Protein AF-A0A838QYB1-F1 (afdb_monomer)

Solvent-accessible surface area (backbone atoms only — not comparable to full-atom values): 11906 Å² total; per-residue (Å²): 105,77,49,76,55,98,92,43,75,49,66,41,74,17,57,79,76,50,53,71,70,37,54,49,19,50,53,47,44,70,37,84,88,50,57,72,70,59,26,53,52,21,48,49,56,43,66,70,49,67,37,56,78,76,34,62,72,73,78,76,79,67,76,69,70,73,79,53,84,86,41,55,66,58,49,48,53,51,51,53,48,50,53,51,49,27,45,75,68,51,74,52,69,67,80,93,60,55,71,43,71,31,86,80,51,81,90,50,57,56,47,65,43,54,40,89,88,78,46,41,75,58,31,41,37,34,15,45,67,43,71,75,72,50,60,67,70,62,50,50,45,43,51,53,45,35,47,54,46,45,52,26,30,76,71,70,41,81,80,57,75,48,72,68,40,43,49,53,25,55,76,65,72,32,72,69,56,100,69,77,79,84,74,76,78,78,73,84,83,76,87,76,85,84,79,135

Structure (mmCIF, N/CA/C/O backbone):
data_AF-A0A838QYB1-F1
#
_entry.id   AF-A0A838QYB1-F1
#
loop_
_atom_site.group_PDB
_atom_site.id
_atom_site.type_symbol
_atom_site.label_atom_id
_atom_site.label_alt_id
_atom_site.label_comp_id
_atom_site.label_asym_id
_atom_site.label_entity_id
_atom_site.label_seq_id
_atom_site.pdbx_PDB_ins_code
_atom_site.Cartn_x
_atom_site.Cartn_y
_atom_site.Cartn_z
_atom_site.occupancy
_atom_site.B_iso_or_equiv
_atom_site.auth_seq_id
_atom_site.auth_comp_id
_atom_site.auth_asym_id
_atom_site.auth_atom_id
_atom_site.pdbx_PDB_model_num
ATOM 1 N N . MET A 1 1 ? 9.791 -10.505 -14.194 1.00 69.44 1 MET A N 1
ATOM 2 C CA . MET A 1 1 ? 10.346 -11.251 -13.036 1.00 69.44 1 MET A CA 1
ATOM 3 C C . MET A 1 1 ? 11.610 -12.005 -13.441 1.00 69.44 1 MET A C 1
ATOM 5 O O . MET A 1 1 ? 11.579 -12.714 -14.439 1.00 69.44 1 MET A O 1
ATOM 9 N N . LEU A 1 2 ? 12.689 -11.860 -12.670 1.00 80.38 2 LEU A N 1
ATOM 10 C CA . LEU A 1 2 ? 13.941 -12.613 -12.794 1.00 80.38 2 LEU A CA 1
ATOM 11 C C . LEU A 1 2 ? 14.294 -13.164 -11.406 1.00 80.38 2 LEU A C 1
ATOM 13 O O . LEU A 1 2 ? 14.269 -12.419 -10.431 1.00 80.38 2 LEU A O 1
ATOM 17 N N . SER A 1 3 ? 14.578 -14.459 -11.287 1.00 82.50 3 SER A N 1
ATOM 18 C CA . SER A 1 3 ? 14.989 -15.078 -10.022 1.00 82.50 3 SER A CA 1
ATOM 19 C C . SER A 1 3 ? 16.054 -16.138 -10.261 1.00 82.50 3 SER A C 1
ATOM 21 O O . SER A 1 3 ? 15.883 -16.974 -11.148 1.00 82.50 3 SER A O 1
ATOM 23 N N . PHE A 1 4 ? 17.101 -16.149 -9.440 1.00 82.00 4 PHE A N 1
ATOM 24 C CA . PHE A 1 4 ? 18.188 -17.119 -9.520 1.00 82.00 4 PHE A CA 1
ATOM 25 C C . PHE A 1 4 ? 18.336 -17.847 -8.182 1.00 82.00 4 PHE A C 1
ATOM 27 O O . PHE A 1 4 ? 18.584 -17.215 -7.157 1.00 82.00 4 PHE A O 1
ATOM 34 N N . ASN A 1 5 ? 18.133 -19.165 -8.170 1.00 80.25 5 ASN A N 1
ATOM 35 C CA . ASN A 1 5 ? 18.261 -19.994 -6.969 1.00 80.25 5 ASN A CA 1
ATOM 36 C C . ASN A 1 5 ? 18.740 -21.402 -7.345 1.00 80.25 5 ASN A C 1
ATOM 38 O O . ASN A 1 5 ? 18.282 -21.942 -8.345 1.00 80.25 5 ASN A O 1
ATOM 42 N N . LYS A 1 6 ? 19.642 -22.004 -6.555 1.00 79.56 6 LYS A N 1
ATOM 43 C CA . LYS A 1 6 ? 20.206 -23.351 -6.787 1.00 79.56 6 LYS A CA 1
ATOM 44 C C . LYS A 1 6 ? 20.653 -23.578 -8.244 1.00 79.56 6 LYS A C 1
ATOM 46 O O . LYS A 1 6 ? 20.338 -24.600 -8.838 1.00 79.56 6 LYS A O 1
ATOM 51 N N . ARG A 1 7 ? 21.356 -22.597 -8.828 1.00 83.06 7 ARG A N 1
ATOM 52 C CA . ARG A 1 7 ? 21.797 -22.576 -10.243 1.00 83.06 7 ARG A CA 1
ATOM 53 C C . ARG A 1 7 ? 20.674 -22.576 -11.293 1.00 83.06 7 ARG A C 1
ATOM 55 O O . ARG A 1 7 ? 20.960 -22.657 -12.480 1.00 83.06 7 ARG A O 1
ATOM 62 N N . VAL A 1 8 ? 19.416 -22.418 -10.888 1.00 84.69 8 VAL A N 1
ATOM 63 C CA . VAL A 1 8 ? 18.272 -22.276 -11.793 1.00 84.69 8 VAL A CA 1
ATOM 64 C C . VAL A 1 8 ? 17.939 -20.800 -11.955 1.00 84.69 8 VAL A C 1
ATOM 66 O O . VAL A 1 8 ? 17.575 -20.124 -10.988 1.00 84.69 8 VAL A O 1
ATOM 69 N N . LEU A 1 9 ? 18.034 -20.310 -13.191 1.00 85.50 9 LEU A N 1
ATOM 70 C CA . LEU A 1 9 ? 17.561 -18.989 -13.585 1.00 85.50 9 LEU A CA 1
ATOM 71 C C . LEU A 1 9 ? 16.129 -19.102 -14.117 1.00 85.50 9 LEU A C 1
ATOM 73 O O . LEU A 1 9 ? 15.886 -19.721 -15.147 1.00 85.50 9 LEU A O 1
ATOM 77 N N . ARG A 1 10 ? 15.177 -18.480 -13.423 1.00 87.31 10 ARG A N 1
ATOM 78 C CA . ARG A 1 10 ? 13.817 -18.270 -13.929 1.00 87.31 10 ARG A CA 1
ATOM 79 C C . ARG A 1 10 ? 13.697 -16.834 -14.401 1.00 87.31 10 ARG A C 1
ATOM 81 O O . ARG A 1 10 ? 13.896 -15.911 -13.611 1.00 87.31 10 ARG A O 1
ATOM 88 N N . ILE A 1 11 ? 13.346 -16.656 -15.665 1.00 87.62 11 ILE A N 1
ATOM 89 C CA . ILE A 1 11 ? 13.124 -15.348 -16.282 1.00 87.62 11 ILE A CA 1
ATOM 90 C C . ILE A 1 11 ? 11.720 -15.275 -16.862 1.00 87.62 11 ILE A C 1
ATOM 92 O O . ILE A 1 11 ? 11.119 -16.283 -17.230 1.00 87.62 11 ILE A O 1
ATOM 96 N N . HIS A 1 12 ? 11.185 -14.061 -16.914 1.00 85.44 12 HIS A N 1
ATOM 97 C CA . HIS A 1 12 ? 9.914 -13.780 -17.559 1.00 85.44 12 HIS A CA 1
ATOM 98 C C . HIS A 1 12 ? 9.990 -14.129 -19.046 1.00 85.44 12 HIS A C 1
ATOM 100 O O . HIS A 1 12 ? 10.975 -13.791 -19.700 1.00 85.44 12 HIS A O 1
ATOM 106 N N . ARG A 1 13 ? 8.928 -14.742 -19.584 1.00 85.25 13 ARG A N 1
ATOM 107 C CA . ARG A 1 13 ? 8.867 -15.180 -20.988 1.00 85.25 13 ARG A CA 1
ATOM 108 C C . ARG A 1 13 ? 9.184 -14.055 -21.977 1.00 85.25 13 ARG A C 1
ATOM 110 O O . ARG A 1 13 ? 9.777 -14.323 -23.010 1.00 85.25 13 ARG A O 1
ATOM 117 N N . GLY A 1 14 ? 8.846 -12.810 -21.642 1.00 84.44 14 GLY A N 1
ATOM 118 C CA . GLY A 1 14 ? 9.146 -11.638 -22.472 1.00 84.44 14 GLY A CA 1
ATOM 119 C C . GLY A 1 14 ? 10.630 -11.468 -22.810 1.00 84.44 14 GLY A C 1
ATOM 120 O O . GLY A 1 14 ? 10.941 -10.997 -23.894 1.00 84.44 14 GLY A O 1
ATOM 121 N N . TYR A 1 15 ? 11.555 -11.928 -21.957 1.00 90.38 15 TYR A N 1
ATOM 122 C CA . TYR A 1 15 ? 12.989 -11.883 -22.269 1.00 90.38 15 TYR A CA 1
ATOM 123 C C . TYR A 1 15 ? 13.404 -12.807 -23.421 1.00 90.38 15 TYR A C 1
ATOM 125 O O . TYR A 1 15 ? 14.507 -12.655 -23.930 1.00 90.38 15 TYR A O 1
ATOM 133 N N . ALA A 1 16 ? 12.541 -13.723 -23.876 1.00 88.19 16 ALA A N 1
ATOM 134 C CA . ALA A 1 16 ? 12.786 -14.487 -25.100 1.00 88.19 16 ALA A CA 1
ATOM 135 C C . ALA A 1 16 ? 12.862 -13.594 -26.353 1.00 88.19 16 ALA A C 1
ATOM 137 O O . ALA A 1 16 ? 13.431 -14.007 -27.355 1.00 88.19 16 ALA A O 1
ATOM 138 N N . PHE A 1 17 ? 12.310 -12.380 -26.284 1.00 88.38 17 PHE A N 1
ATOM 139 C CA . PHE A 1 17 ? 12.332 -11.382 -27.358 1.00 88.38 17 PHE A CA 1
ATOM 140 C C . PHE A 1 17 ? 13.378 -10.286 -27.120 1.00 88.38 17 PHE A C 1
ATOM 142 O O . PHE A 1 17 ? 13.430 -9.299 -27.849 1.00 88.38 17 PHE A O 1
ATOM 149 N N . ALA A 1 18 ? 14.181 -10.416 -26.063 1.00 89.94 18 ALA A N 1
ATOM 150 C CA . ALA A 1 18 ? 15.191 -9.431 -25.730 1.00 89.94 18 ALA A CA 1
ATOM 151 C C . ALA A 1 18 ? 16.384 -9.528 -26.681 1.00 89.94 18 ALA A C 1
ATOM 153 O O . ALA A 1 18 ? 16.773 -10.613 -27.107 1.00 89.94 18 ALA A O 1
ATOM 154 N N . SER A 1 19 ? 17.006 -8.385 -26.967 1.00 91.19 19 SER A N 1
ATOM 155 C CA . SER A 1 19 ? 18.245 -8.365 -27.739 1.00 91.19 19 SER A CA 1
ATOM 156 C C . SER A 1 19 ? 19.395 -9.019 -26.969 1.00 91.19 19 SER A C 1
ATOM 158 O O . SER A 1 19 ? 19.427 -9.031 -25.733 1.00 91.19 19 SER A O 1
ATOM 160 N N . ASP A 1 20 ? 20.409 -9.475 -27.704 1.00 93.38 20 ASP A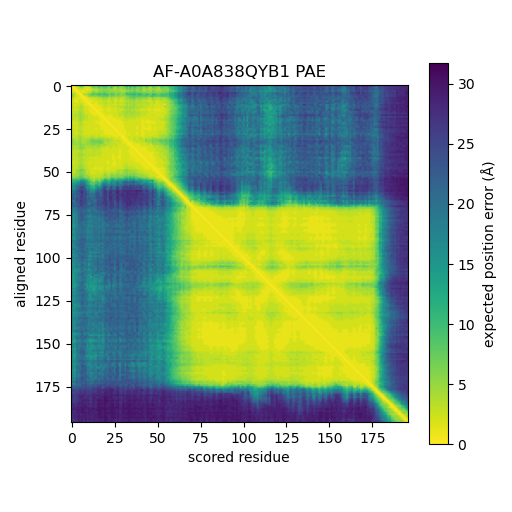 N 1
ATOM 161 C CA . ASP A 1 20 ? 21.669 -9.990 -27.156 1.00 93.38 20 ASP A CA 1
ATOM 162 C C . ASP A 1 20 ? 22.283 -9.067 -26.099 1.00 93.38 20 ASP A C 1
ATOM 164 O O . ASP A 1 20 ? 22.845 -9.518 -25.101 1.00 93.38 20 ASP A O 1
ATOM 168 N N . ARG A 1 21 ? 22.154 -7.754 -26.300 1.00 93.31 21 ARG A N 1
ATOM 169 C CA . ARG A 1 21 ? 22.615 -6.726 -25.367 1.00 93.31 21 ARG A CA 1
ATOM 170 C C . ARG A 1 21 ? 21.947 -6.870 -23.994 1.00 93.31 21 ARG A C 1
ATOM 172 O O . ARG A 1 21 ? 22.646 -6.906 -22.981 1.00 93.31 21 ARG A O 1
ATOM 179 N N . VAL A 1 22 ? 20.624 -7.027 -23.966 1.00 91.88 22 VAL A N 1
ATOM 180 C CA . VAL A 1 22 ? 19.830 -7.210 -22.740 1.00 91.88 22 VAL A CA 1
ATOM 181 C C . VAL A 1 22 ? 20.123 -8.565 -22.087 1.00 91.88 22 VAL A C 1
ATOM 183 O O . VAL A 1 22 ? 20.309 -8.643 -20.871 1.00 91.88 22 VAL A O 1
ATOM 186 N N . LEU A 1 23 ? 20.245 -9.638 -22.873 1.00 92.00 23 LEU A N 1
ATOM 187 C CA . LEU A 1 23 ? 20.594 -10.963 -22.345 1.00 92.00 23 LEU A CA 1
ATOM 188 C C . LEU A 1 23 ? 22.005 -10.981 -21.731 1.00 92.00 23 LEU A C 1
ATOM 190 O O . LEU A 1 23 ? 22.213 -11.527 -20.644 1.00 92.00 23 LEU A O 1
ATOM 194 N N . ARG A 1 24 ? 22.974 -10.306 -22.361 1.00 93.00 24 ARG A N 1
ATOM 195 C CA . ARG A 1 24 ? 24.322 -10.115 -21.800 1.00 93.00 24 ARG A CA 1
ATOM 196 C C . ARG A 1 24 ? 24.289 -9.299 -20.511 1.00 93.00 24 ARG A C 1
ATOM 198 O O . ARG A 1 24 ? 25.056 -9.606 -19.599 1.00 93.00 24 ARG A O 1
ATOM 205 N N . ALA A 1 25 ? 23.408 -8.305 -20.395 1.00 92.44 25 ALA A N 1
ATOM 206 C CA . ALA A 1 25 ? 23.219 -7.563 -19.150 1.00 92.44 25 ALA A CA 1
ATOM 207 C C . ALA A 1 25 ? 22.756 -8.487 -18.008 1.00 92.44 25 ALA A C 1
ATOM 209 O O . ALA A 1 25 ? 23.340 -8.465 -16.924 1.00 92.44 25 ALA A O 1
ATOM 210 N N . ILE A 1 26 ? 21.807 -9.394 -18.264 1.00 90.56 26 ILE A N 1
ATOM 211 C CA . ILE A 1 26 ? 21.385 -10.408 -17.283 1.00 90.56 26 ILE A CA 1
ATOM 212 C C . ILE A 1 26 ? 22.573 -11.272 -16.833 1.00 90.56 26 ILE A C 1
ATOM 214 O O . ILE A 1 26 ? 22.790 -11.456 -15.634 1.00 90.56 26 ILE A O 1
ATOM 218 N N . ILE A 1 27 ? 23.387 -11.760 -17.772 1.00 91.38 27 ILE A N 1
ATOM 219 C CA . ILE A 1 27 ? 24.566 -12.582 -17.455 1.00 91.38 27 ILE A CA 1
ATOM 220 C C . ILE A 1 27 ? 25.573 -11.795 -16.602 1.00 91.38 27 ILE A C 1
ATOM 222 O O . ILE A 1 27 ? 26.047 -12.299 -15.581 1.00 91.38 27 ILE A O 1
ATOM 226 N N . ARG A 1 28 ? 25.871 -10.540 -16.970 1.00 91.69 28 ARG A N 1
ATOM 227 C CA . ARG A 1 28 ? 26.762 -9.656 -16.195 1.00 91.69 28 ARG A CA 1
ATOM 228 C C . ARG A 1 28 ? 26.236 -9.421 -14.782 1.00 91.69 28 ARG A C 1
ATOM 230 O O . ARG A 1 28 ? 27.019 -9.418 -13.837 1.00 91.69 28 ARG A O 1
ATOM 237 N N . PHE A 1 29 ? 24.926 -9.246 -14.628 1.00 90.31 29 PHE A N 1
ATOM 238 C CA . PHE A 1 29 ? 24.294 -9.052 -13.328 1.00 90.31 29 PHE A CA 1
ATOM 239 C C . PHE A 1 29 ? 24.376 -10.296 -12.432 1.00 90.31 29 PHE A C 1
ATOM 241 O O . PHE A 1 29 ? 24.554 -10.155 -11.219 1.00 90.31 29 PHE A O 1
ATOM 248 N N . LEU A 1 30 ? 24.260 -11.496 -13.008 1.00 89.00 30 LEU A N 1
ATOM 249 C CA . LEU A 1 30 ? 24.344 -12.766 -12.279 1.00 89.00 30 LEU A CA 1
ATOM 250 C C . LEU A 1 30 ? 25.781 -13.159 -11.915 1.00 89.00 30 LEU A C 1
ATOM 252 O O . LEU A 1 30 ? 25.975 -13.945 -10.989 1.00 89.00 30 LEU A O 1
ATOM 256 N N . ASN A 1 31 ? 26.784 -12.620 -12.610 1.00 88.31 31 ASN A N 1
ATOM 257 C CA . ASN A 1 31 ? 28.183 -12.934 -12.353 1.00 88.31 31 ASN A CA 1
ATOM 258 C C . ASN A 1 31 ? 28.683 -12.241 -11.064 1.00 88.31 31 ASN A C 1
ATOM 260 O O . ASN A 1 31 ? 28.808 -11.013 -11.032 1.00 88.31 31 ASN A O 1
ATOM 264 N N . PRO A 1 32 ? 29.033 -12.998 -10.004 1.00 84.81 32 PRO A N 1
ATOM 265 C CA . PRO A 1 32 ? 29.479 -12.419 -8.739 1.00 84.81 32 PRO A CA 1
ATOM 266 C C . PRO A 1 32 ? 30.848 -11.734 -8.835 1.00 84.81 32 PRO A C 1
ATOM 268 O O . PRO A 1 32 ? 31.168 -10.921 -7.974 1.00 84.81 32 PR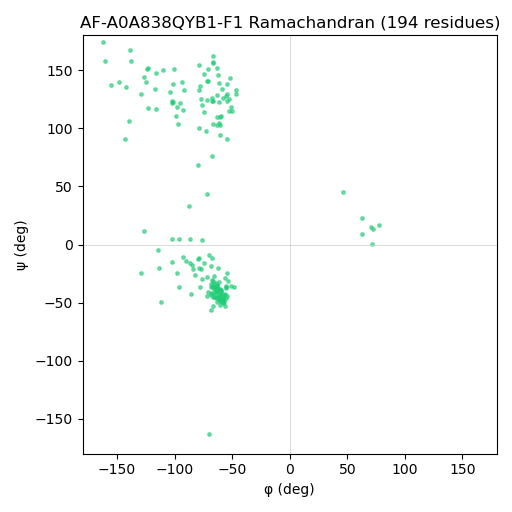O A O 1
ATOM 271 N N . ARG A 1 33 ? 31.643 -12.034 -9.873 1.00 90.69 33 ARG A N 1
ATOM 272 C CA . ARG A 1 33 ? 32.972 -11.443 -10.097 1.00 90.69 33 ARG A CA 1
ATOM 273 C C . ARG A 1 33 ? 32.911 -10.047 -10.723 1.00 90.69 33 ARG A C 1
ATOM 275 O O . ARG A 1 33 ? 33.923 -9.360 -10.773 1.00 90.69 33 ARG A O 1
ATOM 282 N N . VAL A 1 34 ? 31.746 -9.624 -11.218 1.00 90.25 34 VAL A N 1
ATOM 283 C CA . VAL A 1 34 ? 31.576 -8.300 -11.828 1.00 90.25 34 VAL A CA 1
ATOM 284 C C . VAL A 1 34 ? 31.435 -7.233 -10.732 1.00 90.25 34 VAL A C 1
ATOM 286 O O . VAL A 1 34 ? 30.624 -7.410 -9.816 1.00 90.25 34 VAL A O 1
ATOM 289 N N . PRO A 1 35 ? 32.157 -6.098 -10.829 1.00 93.75 35 PRO A N 1
ATOM 290 C CA . PRO A 1 35 ? 32.035 -4.986 -9.891 1.00 93.75 35 PRO A CA 1
ATOM 291 C C . PRO A 1 35 ? 30.591 -4.518 -9.683 1.00 93.75 35 PRO A C 1
ATOM 293 O O . PRO A 1 35 ? 29.796 -4.429 -10.622 1.00 93.75 35 PRO A O 1
ATOM 296 N N . ARG A 1 36 ? 30.255 -4.131 -8.446 1.00 88.06 36 ARG A N 1
ATOM 297 C CA . ARG A 1 36 ? 28.892 -3.720 -8.057 1.00 88.06 36 ARG A CA 1
ATOM 298 C C . ARG A 1 36 ? 28.327 -2.585 -8.921 1.00 88.06 36 ARG A C 1
ATOM 300 O O . ARG A 1 36 ? 27.135 -2.595 -9.221 1.00 88.06 36 ARG A O 1
ATOM 307 N N . ALA A 1 37 ? 29.160 -1.623 -9.324 1.00 90.50 37 ALA A N 1
ATOM 308 C CA . ALA A 1 37 ? 28.752 -0.516 -10.193 1.00 90.50 37 ALA A CA 1
ATOM 309 C C . ALA A 1 37 ? 28.294 -1.006 -11.579 1.00 90.50 37 ALA A C 1
ATOM 311 O O . ALA A 1 37 ? 27.225 -0.622 -12.051 1.00 90.50 37 ALA A O 1
ATOM 312 N N . LEU A 1 38 ? 29.048 -1.928 -12.183 1.00 88.31 38 LEU A N 1
ATOM 313 C CA . LEU A 1 38 ? 28.708 -2.541 -13.468 1.00 88.31 38 LEU A CA 1
ATOM 314 C C . LEU A 1 38 ? 27.484 -3.453 -13.358 1.00 88.31 38 LEU A C 1
ATOM 316 O O . LEU A 1 38 ? 26.636 -3.444 -14.245 1.00 88.31 38 LEU A O 1
ATOM 320 N N . ARG A 1 39 ? 27.326 -4.174 -12.241 1.00 89.94 39 ARG A N 1
ATOM 321 C CA . ARG A 1 39 ? 26.103 -4.946 -11.974 1.00 89.94 39 ARG A CA 1
ATOM 322 C C . ARG A 1 39 ? 24.866 -4.052 -11.884 1.00 89.94 39 ARG A C 1
ATOM 324 O O . ARG A 1 39 ? 23.836 -4.434 -12.41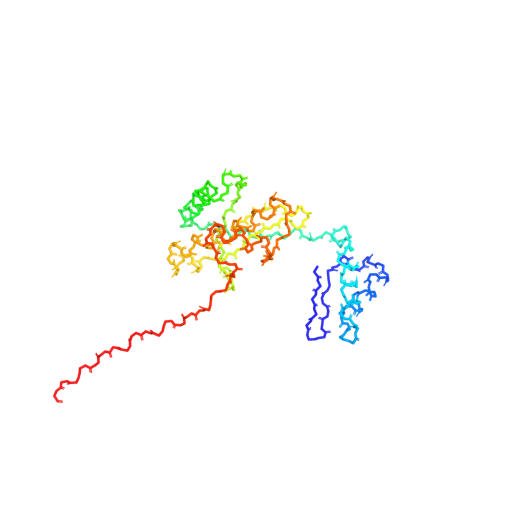3 1.00 89.94 39 ARG A O 1
ATOM 331 N N . ARG A 1 40 ? 24.964 -2.857 -11.288 1.00 87.44 40 ARG A N 1
ATOM 332 C CA . ARG A 1 40 ? 23.863 -1.872 -11.257 1.00 87.44 40 ARG A CA 1
ATOM 333 C C . ARG A 1 40 ? 23.530 -1.290 -12.630 1.00 87.44 40 ARG A C 1
ATOM 335 O O . ARG A 1 40 ? 22.373 -0.995 -12.902 1.00 87.44 40 ARG A O 1
ATOM 342 N N . LEU A 1 41 ? 24.530 -1.077 -13.486 1.00 90.31 41 LEU A N 1
ATOM 343 C CA . LEU A 1 41 ? 24.289 -0.665 -14.874 1.00 90.31 41 LEU A CA 1
ATOM 344 C C . LEU A 1 41 ? 23.575 -1.770 -15.654 1.00 90.31 41 LEU A C 1
ATOM 346 O O . LEU A 1 41 ? 22.568 -1.501 -16.295 1.00 90.31 41 LEU A O 1
ATOM 350 N N . ALA A 1 42 ? 24.040 -3.010 -15.510 1.00 88.62 42 ALA A N 1
ATOM 351 C CA . ALA A 1 42 ? 23.402 -4.170 -16.114 1.00 88.62 42 ALA A CA 1
ATOM 352 C C . ALA A 1 42 ? 21.974 -4.404 -15.582 1.00 88.62 42 ALA A C 1
ATOM 354 O O . ALA A 1 42 ? 21.083 -4.738 -16.354 1.00 88.62 42 ALA A O 1
ATOM 355 N N . GLU A 1 43 ? 21.750 -4.192 -14.280 1.00 89.38 43 GLU A N 1
ATOM 356 C CA . GLU A 1 43 ? 20.428 -4.240 -13.645 1.00 89.38 43 GLU A CA 1
ATOM 357 C C . GLU A 1 43 ? 19.452 -3.258 -14.287 1.00 89.38 43 GLU A C 1
ATOM 359 O O . GLU A 1 43 ? 18.364 -3.664 -14.677 1.00 89.38 43 GLU A O 1
ATOM 364 N N . ARG A 1 44 ? 19.856 -1.994 -14.458 1.00 88.50 44 ARG A N 1
ATOM 365 C CA . ARG A 1 44 ? 19.039 -0.994 -15.163 1.00 88.50 44 ARG A CA 1
ATOM 366 C C . ARG A 1 44 ? 18.708 -1.445 -16.582 1.00 88.50 44 ARG A C 1
ATOM 368 O O . ARG A 1 44 ? 17.545 -1.531 -16.943 1.00 88.50 44 ARG A O 1
ATOM 375 N N . GLU A 1 45 ? 19.726 -1.857 -17.329 1.00 89.44 45 GLU A N 1
ATOM 376 C CA . GLU A 1 45 ? 19.592 -2.233 -18.736 1.00 89.44 45 GLU A CA 1
ATOM 377 C C . GLU A 1 45 ? 18.568 -3.350 -18.989 1.00 89.44 45 GLU A C 1
ATOM 379 O O . GLU A 1 45 ? 17.775 -3.241 -19.922 1.00 89.44 45 GLU A O 1
ATOM 384 N N . PHE A 1 46 ? 18.537 -4.416 -18.177 1.00 88.44 46 PHE A N 1
ATOM 385 C CA . PHE A 1 46 ? 17.525 -5.463 -18.371 1.00 88.44 46 PHE A CA 1
ATOM 386 C C . PHE A 1 46 ? 16.177 -5.155 -17.713 1.00 88.44 46 PHE A C 1
ATOM 388 O O . PHE A 1 46 ? 15.179 -5.770 -18.096 1.00 88.44 46 PHE A O 1
ATOM 395 N N . LEU A 1 47 ? 16.123 -4.264 -16.719 1.00 87.62 47 LEU A N 1
ATOM 396 C CA . LEU A 1 47 ? 14.861 -3.831 -16.113 1.00 87.62 47 LEU A CA 1
ATOM 397 C C . LEU A 1 47 ? 14.102 -2.841 -17.003 1.00 87.62 47 LEU A C 1
ATOM 399 O O . LEU A 1 47 ? 12.875 -2.866 -16.982 1.00 87.62 47 LEU A O 1
ATOM 403 N N . ASP A 1 48 ? 14.811 -2.050 -17.809 1.00 89.00 48 ASP A N 1
ATOM 404 C CA . ASP A 1 48 ? 14.220 -1.100 -18.761 1.00 89.00 48 ASP A CA 1
ATOM 405 C C . ASP A 1 48 ? 13.630 -1.794 -20.005 1.00 89.00 48 ASP A C 1
ATOM 407 O O . ASP A 1 48 ? 12.838 -1.206 -20.739 1.00 89.00 48 ASP A O 1
ATOM 411 N N . PHE A 1 49 ? 13.985 -3.059 -20.262 1.00 87.44 49 PHE A N 1
ATOM 412 C CA . PHE A 1 49 ? 13.430 -3.823 -21.380 1.00 87.44 49 PHE A CA 1
ATOM 413 C C . PHE A 1 49 ? 11.928 -4.121 -21.159 1.00 87.44 49 PHE A C 1
ATOM 415 O O . PHE A 1 49 ? 11.580 -4.733 -20.140 1.00 87.44 49 PHE A O 1
ATOM 422 N N . PRO A 1 50 ? 11.025 -3.772 -22.105 1.00 85.25 50 PRO A N 1
ATOM 423 C CA . PRO A 1 50 ? 9.576 -3.811 -21.893 1.00 85.25 50 PRO A 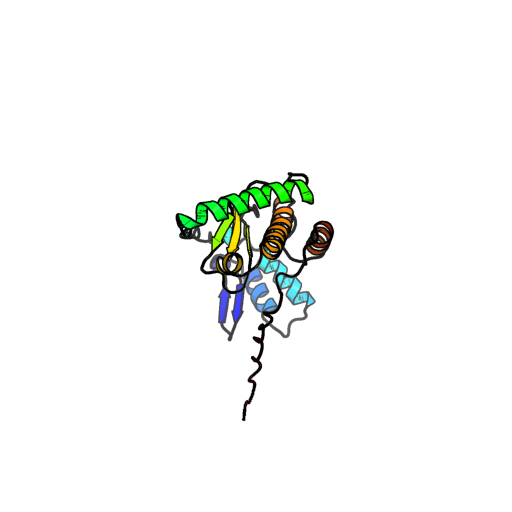CA 1
ATOM 424 C C . PRO A 1 50 ? 9.005 -5.232 -22.030 1.00 85.25 50 PRO A C 1
ATOM 426 O O . PRO A 1 50 ? 8.244 -5.572 -22.934 1.00 85.25 50 PRO A O 1
ATOM 429 N N . VAL A 1 51 ? 9.344 -6.104 -21.079 1.00 84.12 51 VAL A N 1
ATOM 430 C CA . VAL A 1 51 ? 8.986 -7.534 -21.084 1.00 84.12 51 VAL A CA 1
ATOM 431 C C . VAL A 1 51 ? 7.489 -7.829 -21.222 1.00 84.12 51 VAL A C 1
ATOM 433 O O . VAL A 1 51 ? 7.131 -8.939 -21.621 1.00 84.12 51 VAL A O 1
ATOM 436 N N . TYR A 1 52 ? 6.620 -6.891 -20.843 1.00 77.50 52 TYR A N 1
ATOM 437 C CA . TYR A 1 52 ? 5.167 -7.063 -20.868 1.00 77.50 52 TYR A CA 1
ATOM 438 C C . TYR A 1 52 ? 4.529 -6.725 -22.219 1.00 77.50 52 TYR A C 1
ATOM 440 O O . TYR A 1 52 ? 3.401 -7.155 -22.448 1.00 77.50 52 TYR A O 1
ATOM 448 N N . GLU A 1 53 ? 5.235 -6.020 -23.107 1.00 82.69 53 GLU A N 1
ATOM 449 C CA . GLU A 1 53 ? 4.794 -5.804 -24.493 1.00 82.69 53 GLU A CA 1
ATOM 450 C C . GLU A 1 53 ? 4.917 -7.101 -25.299 1.00 82.69 53 GLU A C 1
ATOM 452 O O . GLU A 1 53 ? 3.985 -7.514 -25.982 1.00 82.69 53 GLU A O 1
ATOM 457 N N . PHE A 1 54 ? 6.040 -7.804 -25.140 1.00 79.38 54 PHE A N 1
ATOM 458 C CA . PHE A 1 54 ? 6.345 -9.015 -25.909 1.00 79.38 54 PHE A CA 1
ATOM 459 C C . PHE A 1 54 ? 5.692 -10.291 -25.372 1.00 79.38 54 PHE A C 1
ATOM 461 O O . PHE A 1 54 ? 5.476 -11.261 -26.095 1.00 79.38 54 PHE A O 1
ATOM 468 N N . ALA A 1 55 ? 5.401 -10.327 -24.077 1.00 78.06 55 ALA A N 1
ATOM 469 C CA . ALA A 1 55 ? 4.669 -11.420 -23.466 1.00 78.06 55 ALA A CA 1
ATOM 470 C C . ALA A 1 55 ? 3.757 -10.827 -22.396 1.00 78.06 55 ALA A C 1
ATOM 472 O O . ALA A 1 55 ? 4.190 -10.704 -21.243 1.00 78.06 55 ALA A O 1
ATOM 473 N N . PRO A 1 56 ? 2.507 -10.454 -22.734 1.00 64.38 56 PRO A N 1
ATOM 474 C CA . PRO A 1 56 ? 1.577 -10.009 -21.716 1.00 64.38 56 PRO A CA 1
ATOM 475 C C . PRO A 1 56 ? 1.487 -11.110 -20.663 1.00 64.38 56 PRO A C 1
ATOM 477 O O . PRO A 1 56 ? 1.293 -12.290 -20.976 1.00 64.38 56 PRO A O 1
ATOM 480 N N . SER A 1 57 ? 1.682 -10.737 -19.397 1.00 58.50 57 SER A N 1
ATOM 481 C CA . SER A 1 57 ? 1.373 -11.652 -18.305 1.00 58.50 57 SER A CA 1
ATOM 482 C C . SER A 1 57 ? -0.071 -12.086 -18.503 1.00 58.50 57 SER A C 1
ATOM 484 O O . SER A 1 57 ? -0.946 -11.225 -18.620 1.00 58.50 57 SER A O 1
ATOM 486 N N . ARG A 1 58 ? -0.321 -13.404 -18.603 1.00 53.81 58 ARG A N 1
ATOM 487 C CA . ARG A 1 58 ? -1.698 -13.916 -18.611 1.00 53.81 58 ARG A CA 1
ATOM 488 C C . ARG A 1 58 ? -2.422 -13.211 -17.467 1.00 53.81 58 ARG A C 1
ATOM 490 O O . ARG A 1 58 ? -1.845 -13.205 -16.372 1.00 53.81 58 ARG A O 1
ATOM 497 N N . PRO A 1 59 ? -3.608 -12.611 -17.694 1.00 48.34 59 PRO A N 1
ATOM 498 C CA . PRO A 1 59 ? -4.363 -12.028 -16.603 1.00 48.34 59 PRO A CA 1
ATOM 499 C C . PRO A 1 59 ? -4.451 -13.116 -15.553 1.00 48.34 59 PRO A C 1
ATOM 501 O O . PRO A 1 59 ? -4.892 -14.238 -15.833 1.00 48.34 59 PRO A O 1
ATOM 504 N N . ARG A 1 60 ? -3.885 -12.840 -14.378 1.00 47.12 60 ARG A N 1
ATOM 505 C CA . ARG A 1 60 ? -4.010 -13.759 -13.268 1.00 47.12 60 ARG A CA 1
ATOM 506 C C . ARG A 1 60 ? -5.504 -13.760 -13.015 1.00 47.12 60 ARG A C 1
ATOM 508 O O . ARG A 1 60 ? -6.039 -12.785 -12.501 1.00 47.12 60 ARG A O 1
ATOM 515 N N . VAL A 1 61 ? -6.187 -14.816 -13.453 1.00 42.38 61 VAL A N 1
ATOM 516 C CA . VAL A 1 61 ? -7.535 -15.113 -12.988 1.00 42.38 61 VAL A CA 1
ATOM 517 C C . VAL A 1 61 ? -7.324 -15.485 -11.531 1.00 42.38 61 VAL A C 1
ATOM 519 O O . VAL A 1 61 ? -7.211 -16.654 -11.162 1.00 42.38 61 VAL A O 1
ATOM 522 N N . GLU A 1 62 ? -7.098 -14.470 -10.700 1.00 49.00 62 GLU A N 1
ATOM 523 C CA . GLU A 1 62 ? -7.173 -14.610 -9.271 1.00 49.00 62 GLU A CA 1
ATOM 524 C C . GLU A 1 62 ? -8.606 -15.042 -9.054 1.00 49.00 62 GLU A C 1
ATOM 526 O O . GLU A 1 62 ? -9.546 -14.265 -9.211 1.00 49.00 62 GLU A O 1
ATOM 531 N N . ARG A 1 63 ? -8.782 -16.341 -8.800 1.00 47.50 63 ARG A N 1
ATOM 532 C CA . ARG A 1 63 ? -9.988 -16.862 -8.179 1.00 47.50 63 ARG A CA 1
ATOM 533 C C . ARG A 1 63 ? -10.124 -16.046 -6.899 1.00 47.50 63 ARG A C 1
ATOM 535 O O . ARG A 1 63 ? -9.496 -16.392 -5.898 1.00 47.50 63 ARG A O 1
ATOM 542 N N . ARG A 1 64 ? -10.846 -14.921 -6.982 1.00 55.47 64 ARG A N 1
ATOM 543 C CA . ARG A 1 64 ? -11.193 -14.077 -5.847 1.00 55.47 64 ARG A CA 1
ATOM 544 C C . ARG A 1 64 ? -11.757 -15.046 -4.830 1.00 55.47 64 ARG A C 1
ATOM 546 O O . ARG A 1 64 ? -12.718 -15.761 -5.124 1.00 55.47 64 ARG A O 1
ATOM 553 N N . GLU A 1 65 ? -11.066 -15.184 -3.707 1.00 58.69 65 GLU A N 1
ATOM 554 C CA . GLU A 1 65 ? -11.558 -16.010 -2.619 1.00 58.69 65 GLU A CA 1
ATOM 555 C C . GLU A 1 65 ? -12.878 -15.357 -2.212 1.00 58.69 65 GLU A C 1
ATOM 557 O O . GLU A 1 65 ? -12.868 -14.238 -1.702 1.00 58.69 65 GLU A O 1
ATOM 562 N N . ARG A 1 66 ? -14.009 -15.972 -2.596 1.00 58.59 66 ARG A N 1
ATOM 563 C CA . ARG A 1 66 ? -15.328 -15.381 -2.357 1.00 58.59 66 ARG A CA 1
ATOM 564 C C . ARG A 1 66 ? -15.425 -15.094 -0.868 1.00 58.59 66 ARG A C 1
ATOM 566 O O . ARG A 1 66 ? -15.123 -15.976 -0.058 1.00 58.59 66 ARG A O 1
ATOM 573 N N . ALA A 1 67 ? -15.817 -13.867 -0.535 1.00 60.31 67 ALA A N 1
ATOM 574 C CA . ALA A 1 67 ? -16.154 -13.521 0.831 1.00 60.31 67 ALA A CA 1
ATOM 575 C C . ALA A 1 67 ? -17.187 -14.544 1.315 1.00 60.31 67 ALA A C 1
ATOM 577 O O . ALA A 1 67 ? -18.183 -14.810 0.637 1.00 60.31 67 ALA A O 1
ATOM 578 N N . ARG A 1 68 ? -16.896 -15.196 2.437 1.00 69.50 68 ARG A N 1
ATOM 579 C CA . ARG A 1 68 ? -17.870 -16.055 3.100 1.00 69.50 68 ARG A CA 1
ATOM 580 C C . ARG A 1 68 ? -18.930 -15.122 3.694 1.00 69.50 68 ARG A C 1
ATOM 582 O O . ARG A 1 68 ? -18.583 -14.000 4.054 1.00 69.50 68 ARG A O 1
ATOM 589 N N . PRO A 1 69 ? -20.190 -15.554 3.847 1.00 61.62 69 PRO A N 1
ATOM 590 C CA . PRO A 1 69 ? -21.237 -14.702 4.415 1.00 61.62 69 PRO A CA 1
ATOM 591 C C . PRO A 1 69 ? -20.842 -14.050 5.755 1.00 61.62 69 PRO A C 1
ATOM 593 O O . PRO A 1 69 ? -21.132 -12.880 5.975 1.00 61.62 69 PRO A O 1
ATOM 596 N N . GLY A 1 70 ? -20.081 -14.760 6.600 1.00 68.25 70 GLY A N 1
ATOM 597 C CA . GLY A 1 70 ? -19.568 -14.234 7.874 1.00 68.25 70 GLY A CA 1
ATOM 598 C C . GLY A 1 70 ? -18.474 -13.159 7.770 1.00 68.25 70 GLY A C 1
ATOM 599 O O . GLY A 1 70 ? -18.132 -12.553 8.777 1.00 68.25 70 GLY A O 1
ATOM 600 N N . ASP A 1 71 ? -17.930 -12.892 6.580 1.00 83.56 71 ASP A N 1
ATOM 601 C CA . ASP A 1 71 ? -16.891 -11.873 6.384 1.00 83.56 71 ASP A CA 1
ATOM 602 C C . ASP A 1 71 ? -17.457 -10.490 6.073 1.00 83.56 71 ASP A C 1
ATOM 604 O O . ASP A 1 71 ? -16.714 -9.515 6.118 1.00 83.56 71 ASP A O 1
ATOM 608 N N . LEU A 1 72 ? -18.743 -10.390 5.725 1.00 84.69 72 LEU A N 1
ATOM 609 C CA . LEU A 1 72 ? -19.337 -9.136 5.260 1.00 84.69 72 LEU A CA 1
ATOM 610 C C . LEU A 1 72 ? -19.238 -8.032 6.317 1.00 84.69 72 LEU A C 1
ATOM 612 O O . LEU A 1 72 ? -18.883 -6.905 5.987 1.00 84.69 72 LEU A O 1
ATOM 616 N N . VAL A 1 73 ? -19.468 -8.377 7.586 1.00 86.88 73 VAL A N 1
ATOM 617 C CA . VAL A 1 73 ? -19.348 -7.437 8.710 1.00 86.88 73 VAL A CA 1
ATOM 618 C C . VAL A 1 73 ? -17.906 -6.953 8.867 1.00 86.88 73 VAL A C 1
ATOM 620 O O . VAL A 1 73 ? -17.674 -5.754 8.966 1.00 86.88 73 VAL A O 1
ATOM 623 N N . LEU A 1 74 ? -16.931 -7.865 8.819 1.00 90.75 74 LEU A N 1
ATOM 624 C CA . LEU A 1 74 ? -15.509 -7.518 8.926 1.00 90.75 74 LEU A CA 1
ATOM 625 C C . LEU A 1 74 ? -15.046 -6.652 7.753 1.00 90.75 74 LEU A C 1
ATOM 627 O O . LEU A 1 74 ? -14.311 -5.690 7.943 1.00 90.75 74 LEU A O 1
ATOM 631 N N . LEU A 1 75 ? -15.474 -6.983 6.535 1.00 92.19 75 LEU A N 1
ATOM 632 C CA . LEU A 1 75 ? -15.157 -6.208 5.339 1.00 92.19 75 LEU A CA 1
ATOM 633 C C . LEU A 1 75 ? -15.760 -4.805 5.403 1.00 92.19 75 LEU A C 1
ATOM 635 O O . LEU A 1 75 ? -15.086 -3.843 5.041 1.00 92.19 75 LEU A O 1
ATOM 639 N N . HIS A 1 76 ? -16.995 -4.680 5.893 1.00 92.00 76 HIS A N 1
ATOM 640 C CA . HIS A 1 76 ? -17.624 -3.384 6.110 1.00 92.00 76 HIS A CA 1
ATOM 641 C C . HIS A 1 76 ? -16.859 -2.566 7.157 1.00 92.00 76 HIS A C 1
ATOM 643 O O . HIS A 1 76 ? -16.454 -1.448 6.859 1.00 92.00 76 HIS A O 1
ATOM 649 N N . GLN A 1 77 ? -16.552 -3.155 8.320 1.00 95.00 77 GLN A N 1
ATOM 650 C CA . GLN A 1 77 ? -15.753 -2.511 9.370 1.00 95.00 77 GLN A CA 1
ATOM 651 C C . GLN A 1 77 ? -14.396 -2.028 8.854 1.00 95.00 77 GLN A C 1
ATOM 653 O O . GLN A 1 77 ? -14.014 -0.890 9.100 1.00 95.00 77 GLN A O 1
ATOM 658 N N . LEU A 1 78 ? -13.683 -2.864 8.098 1.00 97.00 78 LEU A N 1
ATOM 659 C CA . LEU A 1 78 ? -12.398 -2.498 7.508 1.00 97.00 78 LEU A CA 1
ATOM 660 C C . LEU A 1 78 ? -12.525 -1.382 6.467 1.00 97.00 78 LEU A C 1
ATOM 662 O O . LEU A 1 78 ? -11.642 -0.534 6.379 1.00 97.00 78 LEU A O 1
ATOM 666 N N . SER A 1 79 ? -13.602 -1.377 5.679 1.00 96.44 79 SER A N 1
ATOM 667 C CA . SER A 1 79 ? -13.835 -0.332 4.673 1.00 96.44 79 SER A CA 1
ATOM 668 C C . SER A 1 79 ? -14.125 1.010 5.347 1.00 96.44 79 SER A C 1
ATOM 670 O O . SER A 1 79 ? -13.543 2.023 4.973 1.00 96.44 79 SER A O 1
ATOM 672 N N . SER A 1 80 ? -14.948 1.010 6.400 1.00 97.12 80 SER A N 1
ATOM 673 C CA . SER A 1 80 ? -15.187 2.196 7.229 1.00 97.12 80 SER A CA 1
ATOM 674 C C . SER A 1 80 ? -13.916 2.665 7.937 1.00 97.12 80 SER A C 1
ATOM 676 O O . SER A 1 80 ? -13.653 3.864 7.985 1.00 97.12 80 SER A O 1
ATOM 678 N N . LEU A 1 81 ? -13.095 1.735 8.436 1.00 97.81 81 LEU A N 1
ATOM 679 C CA . LEU A 1 81 ? -11.807 2.052 9.048 1.00 97.81 81 LEU A CA 1
ATOM 680 C C . LEU A 1 81 ? -10.862 2.724 8.045 1.00 97.81 81 LEU A C 1
ATOM 682 O O . LEU A 1 81 ? -10.250 3.734 8.373 1.00 97.81 81 LEU A O 1
ATOM 686 N N . HIS A 1 82 ? -10.773 2.212 6.814 1.00 98.38 82 HIS A N 1
ATOM 687 C CA . HIS A 1 82 ? -9.993 2.850 5.749 1.00 98.38 82 HIS A CA 1
ATOM 688 C C . HIS A 1 82 ? -10.474 4.276 5.476 1.00 98.38 82 HIS A C 1
ATOM 690 O O . HIS A 1 82 ? -9.660 5.195 5.498 1.00 98.38 82 HIS A O 1
ATOM 696 N N . GLN A 1 83 ? -11.782 4.489 5.303 1.00 98.19 83 GLN A N 1
ATOM 697 C CA . GLN A 1 83 ? -12.342 5.829 5.090 1.00 98.19 83 GLN A CA 1
ATOM 698 C C . GLN A 1 83 ? -12.028 6.778 6.258 1.00 98.19 83 GLN A C 1
ATOM 700 O O . GLN A 1 83 ? -11.603 7.915 6.037 1.00 98.19 83 GLN A O 1
ATOM 705 N N . GLN A 1 84 ? -12.176 6.306 7.499 1.00 98.25 84 GLN A N 1
ATOM 706 C CA . GLN A 1 84 ? -11.855 7.078 8.699 1.00 98.25 84 GLN A CA 1
ATOM 707 C C . GLN A 1 84 ? -10.370 7.472 8.731 1.00 98.25 84 GLN A C 1
ATOM 709 O O . GLN A 1 84 ? -10.045 8.652 8.876 1.00 98.25 84 GLN A O 1
ATOM 714 N N . LEU A 1 85 ? -9.469 6.503 8.557 1.00 98.06 85 LEU A N 1
ATOM 715 C CA . LEU A 1 85 ? -8.023 6.731 8.547 1.00 98.06 85 LEU A CA 1
ATOM 716 C C . LEU A 1 85 ? -7.596 7.631 7.383 1.00 98.06 85 LEU A C 1
ATOM 718 O O . LEU A 1 85 ? -6.684 8.444 7.532 1.00 98.06 85 LEU A O 1
ATOM 722 N N . ASN A 1 86 ? -8.261 7.522 6.231 1.00 98.50 86 ASN A N 1
ATOM 723 C CA . ASN A 1 86 ? -8.025 8.381 5.076 1.00 98.50 86 ASN A CA 1
ATOM 724 C C . ASN A 1 86 ? -8.307 9.841 5.441 1.00 98.50 86 ASN A C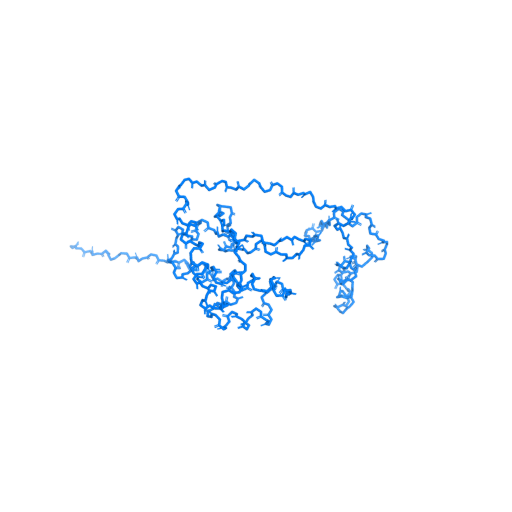 1
ATOM 726 O O . ASN A 1 86 ? -7.459 10.708 5.226 1.00 98.50 86 ASN A O 1
ATOM 730 N N . GLY A 1 87 ? -9.454 10.105 6.071 1.00 98.25 87 GLY A N 1
ATOM 731 C CA . GLY A 1 87 ? -9.796 11.429 6.591 1.00 98.25 87 GLY A CA 1
ATOM 732 C C . GLY A 1 87 ? -8.779 11.945 7.613 1.00 98.25 87 GLY A C 1
ATOM 733 O O . GLY A 1 87 ? -8.299 13.069 7.490 1.00 98.25 87 GLY A O 1
ATOM 734 N N . GLN A 1 88 ? -8.403 11.109 8.582 1.00 97.94 88 GLN A N 1
ATOM 735 C CA . GLN A 1 88 ? -7.530 11.492 9.698 1.00 97.94 88 GLN A CA 1
ATOM 736 C C . GLN A 1 88 ? -6.072 11.740 9.287 1.00 97.94 88 GLN A C 1
ATOM 738 O O . GLN A 1 88 ? -5.448 12.681 9.774 1.00 97.94 88 GLN A O 1
ATOM 743 N N . HIS A 1 89 ? -5.517 10.912 8.400 1.00 97.94 89 HIS A N 1
ATOM 744 C CA . HIS A 1 89 ? -4.075 10.887 8.125 1.00 97.94 89 HIS A CA 1
ATOM 745 C C . HIS A 1 89 ? -3.688 11.342 6.715 1.00 97.94 89 HIS A C 1
ATOM 747 O O . HIS A 1 89 ? -2.534 11.714 6.483 1.00 97.94 89 HIS A O 1
ATOM 753 N N . PHE A 1 90 ? -4.628 11.319 5.770 1.00 97.62 90 PHE A N 1
ATOM 754 C CA . PHE A 1 90 ? -4.381 11.629 4.359 1.00 97.62 90 PHE A CA 1
ATOM 755 C C . PHE A 1 90 ? -5.327 12.711 3.813 1.00 97.62 90 PHE A C 1
ATOM 757 O O . PHE A 1 90 ? -5.382 12.931 2.601 1.00 97.62 90 PHE A O 1
ATOM 764 N N . GLY A 1 91 ? -6.074 13.395 4.687 1.00 96.88 91 GLY A N 1
ATOM 765 C CA . GLY A 1 91 ? -6.999 14.468 4.313 1.00 96.88 91 GLY A CA 1
ATOM 766 C C . GLY A 1 91 ? -8.144 14.018 3.402 1.00 96.88 91 GLY A C 1
ATOM 767 O O . GLY A 1 91 ? -8.674 14.832 2.654 1.00 96.88 91 GLY A O 1
ATOM 768 N N . GLY A 1 92 ? -8.485 12.725 3.405 1.00 97.25 92 GLY A N 1
ATOM 769 C CA . GLY A 1 92 ? -9.529 12.153 2.550 1.00 97.25 92 GLY A CA 1
ATOM 770 C C . GLY A 1 92 ? -9.149 12.046 1.070 1.00 97.25 92 GLY A C 1
ATOM 771 O O . GLY A 1 92 ? -10.024 11.845 0.235 1.00 97.25 92 GLY A O 1
ATOM 772 N N . THR A 1 93 ? -7.868 12.206 0.724 1.00 97.12 93 THR A N 1
ATOM 773 C CA . THR A 1 93 ? -7.426 12.270 -0.680 1.00 97.12 93 THR A CA 1
ATOM 774 C C . THR A 1 93 ? -7.180 10.909 -1.321 1.00 97.12 93 THR A C 1
ATOM 776 O O . THR A 1 93 ? -7.133 10.838 -2.548 1.00 97.12 93 THR A O 1
ATOM 779 N N . LEU A 1 94 ? -7.028 9.841 -0.528 1.00 97.88 94 LEU A N 1
ATOM 780 C CA . LEU A 1 94 ? -6.810 8.506 -1.081 1.00 97.88 94 LEU A CA 1
ATOM 781 C C . LEU A 1 94 ? -8.085 7.957 -1.718 1.00 97.88 94 LEU A C 1
ATOM 783 O O . LEU A 1 94 ? -9.176 8.117 -1.169 1.00 97.88 94 LEU A O 1
ATOM 787 N N . GLY A 1 95 ? -7.931 7.268 -2.846 1.00 95.25 95 GLY A N 1
ATOM 788 C CA . GLY A 1 95 ? -9.030 6.609 -3.539 1.00 95.25 95 GLY A CA 1
ATOM 789 C C . GLY A 1 95 ? -9.680 5.496 -2.713 1.00 95.25 95 GLY A C 1
ATOM 790 O O . GLY A 1 95 ? -9.046 4.827 -1.892 1.00 95.25 95 GLY A O 1
ATOM 791 N N . GLU A 1 96 ? -10.962 5.250 -2.962 1.00 94.25 96 GLU A N 1
ATOM 792 C CA . GLU A 1 96 ? -11.636 4.080 -2.406 1.00 94.25 96 GLU A CA 1
ATOM 793 C C . GLU A 1 96 ? -11.227 2.828 -3.184 1.00 94.25 96 GLU A C 1
ATOM 795 O O . GLU A 1 96 ? -11.447 2.723 -4.394 1.00 94.25 96 GLU A O 1
ATOM 800 N N . ILE A 1 97 ? -10.637 1.863 -2.479 1.00 93.56 97 ILE A N 1
ATOM 801 C 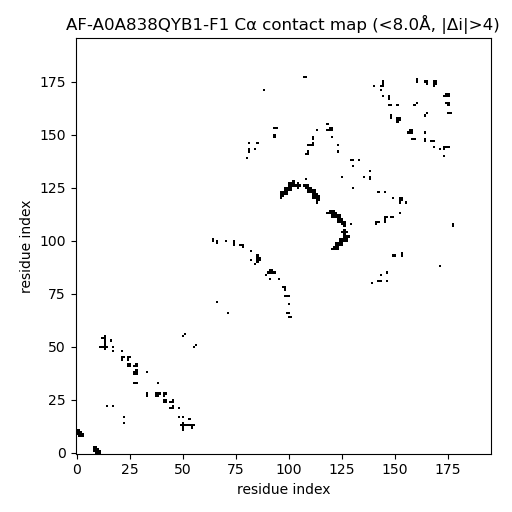CA . ILE A 1 97 ? -10.272 0.563 -3.040 1.00 93.56 97 ILE A CA 1
ATOM 802 C C . ILE A 1 97 ? -10.851 -0.568 -2.192 1.00 93.56 97 ILE A C 1
ATOM 804 O O . ILE A 1 97 ? -10.924 -0.454 -0.967 1.00 93.56 97 ILE A O 1
ATOM 808 N N . PRO A 1 98 ? -11.271 -1.681 -2.815 1.00 94.19 98 PRO A N 1
ATOM 809 C CA . PRO A 1 98 ? -11.826 -2.807 -2.085 1.00 94.19 98 PRO A CA 1
ATOM 810 C C . PRO A 1 98 ? -10.806 -3.416 -1.121 1.00 94.19 98 PRO A C 1
ATOM 812 O O . PRO A 1 98 ? -9.612 -3.521 -1.416 1.00 94.19 98 PRO A O 1
ATOM 815 N N . ILE A 1 99 ? -11.314 -3.898 0.012 1.00 94.50 99 ILE A N 1
ATOM 816 C CA . ILE A 1 99 ? -10.545 -4.690 0.969 1.00 94.50 99 ILE A CA 1
ATOM 817 C C . ILE A 1 99 ? -10.894 -6.166 0.800 1.00 94.50 99 ILE A C 1
ATOM 819 O O . ILE A 1 99 ? -12.058 -6.538 0.638 1.00 94.50 99 ILE A O 1
ATOM 823 N N . ARG A 1 100 ? -9.882 -7.035 0.845 1.00 92.56 100 ARG A N 1
ATOM 824 C CA . ARG A 1 100 ? -10.045 -8.487 0.718 1.00 92.56 100 ARG A CA 1
ATOM 825 C C . ARG A 1 100 ? -9.430 -9.230 1.894 1.00 92.56 100 ARG A C 1
ATOM 827 O O . ARG A 1 100 ? -8.309 -8.961 2.307 1.00 92.56 100 ARG A O 1
ATOM 834 N N . LEU A 1 101 ? -10.113 -10.275 2.362 1.00 92.25 101 LEU A N 1
ATOM 835 C CA . LEU A 1 101 ? -9.571 -11.193 3.364 1.00 92.25 101 LEU A CA 1
ATOM 836 C C . LEU A 1 101 ? -8.936 -12.430 2.717 1.00 92.25 101 LEU A C 1
ATOM 838 O O . LEU A 1 101 ? -9.601 -13.202 2.028 1.00 92.25 101 LEU A O 1
ATOM 842 N N . SER A 1 102 ? -7.653 -12.659 2.984 1.00 88.88 102 SER A N 1
ATOM 843 C CA . SER A 1 102 ? -6.865 -13.771 2.446 1.00 88.88 102 SER A CA 1
ATOM 844 C C . SER A 1 102 ? -6.680 -14.888 3.473 1.00 88.88 102 SER A C 1
ATOM 846 O O . SER A 1 102 ? -6.078 -14.675 4.528 1.00 88.88 102 SER A O 1
ATOM 848 N N . ALA A 1 103 ? -7.119 -16.113 3.158 1.00 86.69 103 ALA A N 1
ATOM 849 C CA . ALA A 1 103 ? -6.812 -17.292 3.982 1.00 86.69 103 ALA A CA 1
ATOM 850 C C . ALA A 1 103 ? -5.390 -17.835 3.740 1.00 86.69 103 ALA A C 1
ATOM 852 O O . ALA A 1 103 ? -4.833 -18.573 4.554 1.00 86.69 103 ALA A O 1
ATOM 853 N N . ARG A 1 104 ? -4.790 -17.492 2.593 1.00 85.00 104 ARG A N 1
ATOM 854 C CA . ARG A 1 104 ? -3.504 -18.045 2.132 1.00 85.00 104 ARG A CA 1
ATOM 855 C C . ARG A 1 104 ? -2.297 -17.213 2.555 1.00 85.00 104 ARG A C 1
ATOM 857 O O . ARG A 1 104 ? -1.160 -17.663 2.399 1.00 85.00 104 ARG A O 1
ATOM 864 N N . MET A 1 105 ? -2.521 -16.008 3.072 1.00 85.69 105 MET A N 1
ATOM 865 C CA . MET A 1 105 ? -1.460 -15.104 3.500 1.00 85.69 105 MET A CA 1
ATOM 866 C C . MET A 1 105 ? -0.823 -15.605 4.807 1.00 85.69 105 MET A C 1
ATOM 868 O O . MET A 1 105 ? -1.350 -15.405 5.898 1.00 85.69 105 MET A O 1
ATOM 872 N N . LYS A 1 106 ? 0.315 -16.304 4.679 1.00 80.94 106 LYS A N 1
ATOM 873 C CA . LYS A 1 106 ? 1.026 -16.946 5.806 1.00 80.94 106 LYS A CA 1
ATOM 874 C C . LYS A 1 106 ? 2.197 -16.141 6.375 1.00 80.94 106 LYS A C 1
ATOM 876 O O . LYS A 1 106 ? 2.600 -16.395 7.501 1.00 80.94 106 LYS A O 1
ATOM 881 N N . ARG A 1 107 ? 2.801 -15.253 5.576 1.00 84.19 107 ARG A N 1
ATOM 882 C CA . ARG A 1 107 ? 4.078 -14.572 5.894 1.00 84.19 107 ARG A CA 1
ATOM 883 C C . ARG A 1 107 ? 3.949 -13.058 6.084 1.00 84.19 107 ARG A C 1
ATOM 885 O O . ARG A 1 107 ? 4.953 -12.410 6.349 1.00 84.19 107 ARG A O 1
ATOM 892 N N . ARG A 1 108 ? 2.758 -12.509 5.856 1.00 87.06 108 ARG A N 1
ATOM 893 C CA . ARG A 1 108 ? 2.438 -11.078 5.909 1.00 87.06 108 ARG A CA 1
ATOM 894 C C . ARG A 1 108 ? 1.093 -10.907 6.609 1.00 87.06 108 ARG A C 1
ATOM 896 O O . ARG A 1 108 ? 0.326 -11.871 6.666 1.00 87.06 108 ARG A O 1
ATOM 903 N N . LEU A 1 109 ? 0.853 -9.718 7.150 1.00 93.81 109 LEU A N 1
ATOM 904 C CA . LEU A 1 109 ? -0.416 -9.349 7.782 1.00 93.81 109 LEU A CA 1
ATOM 905 C C . LEU A 1 109 ? -1.321 -8.594 6.802 1.00 93.81 109 LEU A C 1
ATOM 907 O O . LEU A 1 109 ? -2.520 -8.861 6.780 1.00 93.81 109 LEU A O 1
ATOM 911 N N . GLY A 1 110 ? -0.724 -7.760 5.945 1.00 94.25 110 GLY A N 1
ATOM 912 C CA . GLY A 1 110 ? -1.368 -7.081 4.828 1.00 94.25 110 GLY A CA 1
ATOM 913 C C . GLY A 1 110 ? -0.498 -7.058 3.567 1.00 94.25 110 GLY A C 1
ATOM 914 O O . GLY A 1 110 ? 0.681 -7.439 3.594 1.00 94.25 110 GLY A O 1
ATOM 915 N N . GLU A 1 111 ? -1.117 -6.688 2.448 1.00 94.44 111 GLU A N 1
ATOM 916 C CA . GLU A 1 111 ? -0.442 -6.226 1.236 1.00 94.44 111 GLU A CA 1
ATOM 917 C C . GLU A 1 111 ? -1.365 -5.328 0.398 1.00 94.44 111 GLU A C 1
ATOM 919 O O . GLU A 1 111 ? -2.532 -5.660 0.174 1.00 94.44 111 GLU A O 1
ATOM 924 N N . LEU A 1 112 ? -0.824 -4.233 -0.131 1.00 95.62 112 LEU A N 1
ATOM 925 C CA . LEU A 1 112 ? -1.421 -3.506 -1.247 1.00 95.62 112 LEU A CA 1
ATOM 926 C C . LEU A 1 112 ? -1.168 -4.247 -2.569 1.00 95.62 112 LEU A C 1
ATOM 928 O O . LEU A 1 112 ? -0.019 -4.491 -2.955 1.00 95.62 112 LEU A O 1
ATOM 932 N N . ALA A 1 113 ? -2.237 -4.549 -3.301 1.00 91.81 113 ALA A N 1
ATOM 933 C CA . AL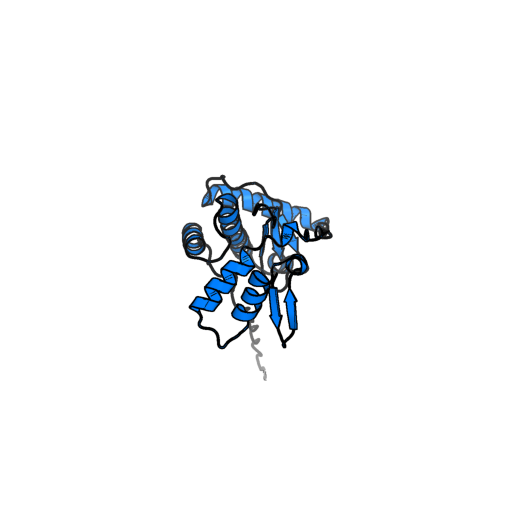A A 1 113 ? -2.155 -5.003 -4.681 1.00 91.81 113 ALA A CA 1
ATOM 934 C C . ALA A 1 113 ? -2.248 -3.808 -5.637 1.00 91.81 113 ALA A C 1
ATOM 936 O O . ALA A 1 113 ? -3.145 -2.972 -5.521 1.00 91.81 113 ALA A O 1
ATOM 937 N N . VAL A 1 114 ? -1.346 -3.765 -6.617 1.00 89.44 114 VAL A N 1
ATOM 938 C CA . VAL A 1 114 ? -1.336 -2.750 -7.675 1.00 89.44 114 VAL A CA 1
ATOM 939 C C . VAL A 1 114 ? -1.372 -3.394 -9.050 1.00 89.44 114 VAL A C 1
ATOM 941 O O . VAL A 1 114 ? -0.864 -4.502 -9.256 1.00 89.44 114 VAL A O 1
ATOM 944 N N . ASP A 1 115 ? -1.953 -2.684 -10.006 1.00 87.12 115 ASP A N 1
ATOM 945 C CA . ASP A 1 115 ? -1.900 -3.065 -11.40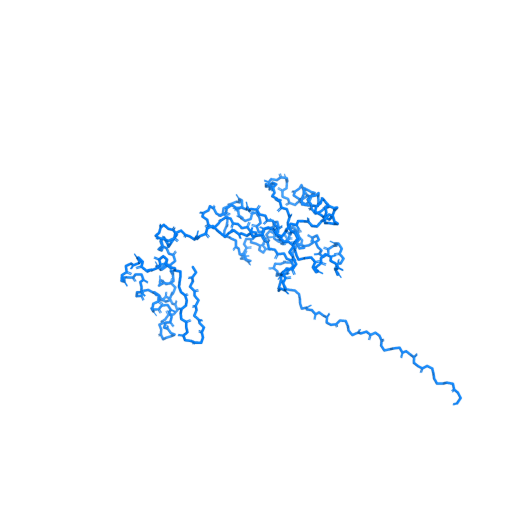5 1.00 87.12 115 ASP A CA 1
ATOM 946 C C . ASP A 1 115 ? -0.461 -2.939 -11.914 1.00 87.12 115 ASP A C 1
ATOM 948 O O . ASP A 1 115 ? 0.166 -1.886 -11.832 1.00 87.12 115 ASP A O 1
ATOM 952 N N . ILE A 1 116 ? 0.080 -4.032 -12.451 1.00 77.88 116 ILE A N 1
ATOM 953 C CA . ILE A 1 116 ? 1.494 -4.106 -12.847 1.00 77.88 116 ILE A CA 1
ATOM 954 C C . ILE A 1 116 ? 1.814 -3.153 -14.009 1.00 77.88 116 ILE A C 1
ATOM 956 O O . ILE A 1 116 ? 2.963 -2.741 -14.148 1.00 77.88 116 ILE A O 1
ATOM 960 N N . LYS A 1 117 ? 0.831 -2.816 -14.856 1.00 77.69 117 LYS A N 1
ATOM 961 C CA . LYS A 1 117 ? 1.049 -1.964 -16.032 1.00 77.69 117 LYS A CA 1
ATOM 962 C C . LYS A 1 117 ? 0.962 -0.484 -15.684 1.00 77.69 117 LYS A C 1
ATOM 964 O O . LYS A 1 117 ? 1.755 0.306 -16.178 1.00 77.69 117 LYS A O 1
ATOM 969 N N . THR A 1 118 ? -0.017 -0.118 -14.867 1.00 83.94 118 THR A N 1
ATOM 970 C CA . THR A 1 118 ? -0.362 1.278 -14.573 1.00 83.94 118 THR A CA 1
ATOM 971 C C . THR A 1 118 ? 0.163 1.753 -13.223 1.00 83.94 118 THR A C 1
ATOM 973 O O . THR A 1 118 ? 0.168 2.952 -12.971 1.00 83.94 118 THR A O 1
ATOM 976 N N . GLY A 1 119 ? 0.573 0.838 -12.340 1.00 84.44 119 GLY A N 1
ATOM 977 C CA . GLY A 1 119 ? 0.969 1.141 -10.964 1.00 84.44 119 GLY A CA 1
ATOM 978 C C . GLY A 1 119 ? -0.195 1.535 -10.050 1.00 84.44 119 GLY A C 1
ATOM 979 O O . GLY A 1 119 ? 0.034 1.808 -8.875 1.00 84.44 119 GLY A O 1
ATOM 980 N N . ARG A 1 120 ? -1.436 1.556 -10.559 1.00 89.31 120 ARG A N 1
ATOM 981 C CA . ARG A 1 120 ? -2.610 1.991 -9.797 1.00 89.31 120 ARG A CA 1
ATOM 982 C C . ARG A 1 120 ? -2.984 0.972 -8.716 1.00 89.31 120 ARG A C 1
ATOM 984 O O . ARG A 1 120 ? -2.945 -0.230 -8.997 1.00 89.31 120 ARG A O 1
ATOM 991 N N . PRO A 1 121 ? -3.393 1.418 -7.517 1.00 92.88 121 PRO A N 1
ATOM 992 C CA . PRO A 1 121 ? -3.988 0.547 -6.508 1.00 92.88 121 PRO A CA 1
ATOM 993 C C . PRO A 1 121 ? -5.196 -0.226 -7.041 1.00 92.88 121 PRO A C 1
ATOM 995 O O . PRO A 1 121 ? -6.030 0.331 -7.752 1.00 92.88 121 PRO A O 1
ATOM 998 N N . ILE A 1 122 ? -5.287 -1.507 -6.686 1.00 93.81 122 ILE A N 1
ATOM 999 C CA . ILE A 1 122 ? -6.433 -2.371 -7.005 1.00 93.81 122 ILE A CA 1
ATOM 1000 C C . ILE A 1 122 ? -7.203 -2.728 -5.735 1.00 93.81 122 ILE A C 1
ATOM 1002 O O . ILE A 1 122 ? -8.425 -2.649 -5.728 1.00 93.81 122 ILE A O 1
ATOM 1006 N N . GLU A 1 123 ? -6.507 -3.183 -4.692 1.00 95.62 123 GLU A N 1
ATOM 1007 C CA . GLU A 1 123 ? -7.116 -3.636 -3.437 1.00 95.62 123 GLU A CA 1
ATOM 1008 C C . GLU A 1 123 ? -6.089 -3.645 -2.298 1.00 95.62 123 GLU A C 1
ATOM 1010 O O . GLU A 1 123 ? -4.885 -3.773 -2.540 1.00 95.62 123 GLU A O 1
ATOM 1015 N N . ILE A 1 124 ? -6.570 -3.594 -1.055 1.00 96.12 124 ILE A N 1
ATOM 1016 C CA . ILE A 1 124 ? -5.785 -3.961 0.132 1.00 96.12 124 ILE A CA 1
ATOM 1017 C C . ILE A 1 124 ? -6.222 -5.354 0.574 1.00 96.12 124 ILE A C 1
ATOM 1019 O O . ILE A 1 124 ? -7.394 -5.600 0.857 1.00 96.12 124 ILE A O 1
ATOM 1023 N N . ALA A 1 125 ? -5.280 -6.285 0.663 1.00 94.88 125 ALA A N 1
ATOM 1024 C CA . ALA A 1 125 ? -5.545 -7.619 1.172 1.00 94.88 125 ALA A CA 1
ATOM 1025 C C . ALA A 1 125 ? -5.003 -7.774 2.594 1.00 94.88 125 ALA A C 1
ATOM 1027 O O . ALA A 1 125 ? -3.837 -7.495 2.845 1.00 94.88 125 ALA A O 1
ATOM 1028 N N . LEU A 1 126 ? -5.819 -8.299 3.508 1.00 95.19 126 LEU A N 1
ATOM 1029 C CA . LEU A 1 126 ? -5.433 -8.599 4.889 1.00 95.19 126 LEU A CA 1
ATOM 1030 C C . LEU A 1 126 ? -5.504 -10.099 5.171 1.00 95.19 126 LEU A C 1
ATOM 1032 O O . LEU A 1 126 ? -6.335 -10.831 4.628 1.00 95.19 126 LEU A O 1
ATOM 1036 N N . SER A 1 127 ? -4.627 -10.587 6.042 1.00 93.69 127 SER A N 1
ATOM 1037 C CA . SER A 1 127 ? -4.634 -11.982 6.471 1.00 93.69 127 SER A CA 1
ATOM 1038 C C . SER A 1 127 ? -5.828 -12.258 7.381 1.00 93.69 127 SER A C 1
ATOM 1040 O O . SER A 1 127 ? -5.950 -11.676 8.454 1.00 93.69 127 SER A O 1
ATOM 1042 N N . ARG A 1 128 ? -6.661 -13.247 7.037 1.00 92.31 128 ARG A N 1
ATOM 1043 C CA . ARG A 1 128 ? -7.736 -13.719 7.937 1.00 92.31 128 ARG A CA 1
ATOM 1044 C C . ARG A 1 128 ? -7.212 -14.145 9.301 1.00 92.31 128 ARG A C 1
ATOM 1046 O O . ARG A 1 128 ? -7.876 -13.965 10.313 1.00 92.31 128 ARG A O 1
ATOM 1053 N N . ARG A 1 129 ? -6.015 -14.737 9.323 1.00 91.94 129 ARG A N 1
ATOM 1054 C CA . ARG A 1 129 ? -5.371 -15.184 10.560 1.00 91.94 129 ARG A CA 1
ATOM 1055 C C . ARG A 1 129 ? -5.020 -14.005 11.464 1.00 91.94 129 ARG A C 1
ATOM 1057 O O . ARG A 1 129 ? -5.048 -14.184 12.672 1.00 91.94 129 ARG A O 1
ATOM 1064 N N . HIS A 1 130 ? -4.665 -12.862 10.882 1.00 93.62 130 HIS A N 1
ATOM 1065 C CA . HIS A 1 130 ? -4.359 -11.648 11.627 1.00 93.62 130 HIS A CA 1
ATOM 1066 C C . HIS A 1 130 ? -5.617 -11.119 12.319 1.00 93.62 130 HIS A C 1
ATOM 1068 O O . HIS A 1 130 ? -5.626 -11.031 13.541 1.00 93.62 130 HIS A O 1
ATOM 1074 N N . LEU A 1 131 ? -6.705 -10.938 11.559 1.00 92.56 131 LEU A N 1
ATOM 1075 C CA . LEU A 1 131 ? -8.004 -10.514 12.098 1.00 92.56 131 LEU A CA 1
ATOM 1076 C C . LEU A 1 131 ? -8.522 -11.431 13.212 1.00 92.56 131 LEU A C 1
ATOM 1078 O O . LEU A 1 131 ? -9.136 -10.974 14.163 1.00 92.56 131 LEU A O 1
ATOM 1082 N N . ALA A 1 132 ? -8.287 -12.737 13.092 1.00 91.62 132 ALA A N 1
ATOM 1083 C CA . ALA A 1 132 ? -8.778 -13.708 14.064 1.00 91.62 132 ALA A CA 1
ATOM 1084 C C . ALA A 1 132 ? -7.951 -13.785 15.358 1.00 91.62 132 ALA A C 1
ATOM 1086 O O . ALA A 1 132 ? -8.342 -14.509 16.269 1.00 91.62 132 ALA A O 1
ATOM 1087 N N . ARG A 1 133 ? -6.764 -13.170 15.420 1.00 93.50 133 ARG A N 1
ATOM 1088 C CA . ARG A 1 133 ? -5.805 -13.418 16.512 1.00 93.50 133 ARG A CA 1
ATOM 1089 C C . ARG A 1 133 ? -5.286 -12.172 17.188 1.00 93.50 133 ARG A C 1
ATOM 1091 O O . ARG A 1 133 ? -4.755 -12.289 18.285 1.00 93.50 133 ARG A O 1
ATOM 1098 N N . HIS A 1 134 ? -5.303 -11.048 16.492 1.00 93.75 134 HIS A N 1
ATOM 1099 C CA . HIS A 1 134 ? -4.679 -9.828 16.965 1.00 93.75 134 HIS A CA 1
ATOM 1100 C C . HIS A 1 134 ? -5.768 -8.810 17.315 1.00 93.75 134 HIS A C 1
ATOM 1102 O O . HIS A 1 134 ? -6.851 -8.852 16.724 1.00 93.75 134 HIS A O 1
ATOM 1108 N N . PRO A 1 135 ? -5.498 -7.930 18.287 1.00 95.25 135 PRO A N 1
ATOM 1109 C CA . PRO A 1 135 ? -6.427 -6.876 18.669 1.00 95.25 135 PRO A CA 1
ATOM 1110 C C . PRO A 1 135 ? -6.599 -5.835 17.549 1.00 95.25 135 PRO A C 1
ATOM 1112 O O . PRO A 1 135 ? -5.812 -5.779 16.599 1.00 95.25 135 PRO A O 1
ATOM 1115 N N . TRP A 1 136 ? -7.671 -5.039 17.631 1.00 94.69 136 TRP A N 1
ATOM 1116 C CA . TRP A 1 136 ? -8.060 -4.126 16.547 1.00 94.69 136 TRP A CA 1
ATOM 1117 C C . TRP A 1 136 ? -7.031 -3.024 16.280 1.00 94.69 136 TRP A C 1
ATOM 1119 O O . TRP A 1 136 ? -6.837 -2.668 15.124 1.00 94.69 136 TRP A O 1
ATOM 1129 N N . ASP A 1 137 ? -6.326 -2.545 17.300 1.00 94.81 137 ASP A N 1
ATOM 1130 C CA . ASP A 1 137 ? -5.243 -1.563 17.179 1.00 94.81 137 ASP A CA 1
ATOM 1131 C C . ASP A 1 137 ? -4.080 -2.077 16.310 1.00 94.81 137 ASP A C 1
ATOM 1133 O O . ASP A 1 137 ? -3.536 -1.343 15.483 1.00 94.81 137 ASP A O 1
ATOM 1137 N N . GLU A 1 138 ? -3.728 -3.362 16.413 1.00 94.50 138 GLU A N 1
ATOM 1138 C CA . GLU A 1 138 ? -2.716 -3.963 15.534 1.00 94.50 138 GLU A CA 1
ATOM 1139 C C . GLU A 1 138 ? -3.186 -4.078 14.079 1.00 94.50 138 GLU A C 1
ATOM 1141 O O . GLU A 1 138 ? -2.384 -3.977 13.140 1.00 94.50 138 GLU A O 1
ATOM 1146 N N . ILE A 1 139 ? -4.478 -4.322 13.869 1.00 95.75 139 ILE A N 1
ATOM 1147 C CA . ILE A 1 139 ? -5.017 -4.432 12.516 1.00 95.75 139 ILE A CA 1
ATOM 1148 C C . ILE A 1 139 ? -5.200 -3.037 11.909 1.00 95.75 139 ILE A C 1
ATOM 1150 O O . ILE A 1 139 ? -4.897 -2.863 10.732 1.00 95.75 139 ILE A O 1
ATOM 1154 N N . GLU A 1 140 ? -5.593 -2.037 12.699 1.00 96.62 140 GLU A N 1
ATOM 1155 C CA . GLU A 1 140 ? -5.588 -0.622 12.316 1.00 96.62 140 GLU A CA 1
ATOM 1156 C C . GLU A 1 140 ? -4.191 -0.181 11.885 1.00 96.62 140 GLU A C 1
ATOM 1158 O O . GLU A 1 140 ? -4.021 0.355 10.790 1.00 96.62 140 GLU A O 1
ATOM 1163 N N . HIS A 1 141 ? -3.169 -0.511 12.678 1.00 95.81 141 HIS A N 1
ATOM 1164 C CA . HIS A 1 141 ? -1.772 -0.260 12.328 1.00 95.81 141 HIS A CA 1
ATOM 1165 C C . HIS A 1 141 ? -1.385 -0.896 10.988 1.00 95.81 141 HIS A C 1
ATOM 1167 O O . HIS A 1 141 ? -0.728 -0.262 10.158 1.00 95.81 141 HIS A O 1
ATOM 1173 N N . THR A 1 142 ? -1.833 -2.131 10.743 1.00 96.25 142 THR A N 1
ATOM 1174 C CA . THR A 1 142 ? -1.598 -2.828 9.472 1.00 96.25 142 THR A CA 1
ATOM 1175 C C . THR A 1 142 ? -2.330 -2.154 8.311 1.00 96.25 142 THR A C 1
ATOM 1177 O O . THR A 1 142 ? -1.722 -1.939 7.265 1.00 96.25 142 THR A O 1
ATOM 1180 N N . VAL A 1 143 ? -3.603 -1.781 8.473 1.00 97.31 143 VAL A N 1
ATOM 1181 C CA . VAL A 1 143 ? -4.371 -1.054 7.447 1.00 97.31 143 VAL A CA 1
ATOM 1182 C C . VAL A 1 143 ? -3.678 0.258 7.111 1.00 97.31 143 VAL A C 1
ATOM 1184 O O . VAL A 1 143 ? -3.409 0.526 5.942 1.00 97.31 143 VAL A O 1
ATOM 1187 N N . LEU A 1 144 ? -3.301 1.032 8.125 1.00 97.50 144 LEU A N 1
ATOM 1188 C CA . LEU A 1 144 ? -2.629 2.308 7.950 1.00 97.50 144 LEU A CA 1
ATOM 1189 C C . LEU A 1 144 ? -1.258 2.142 7.271 1.00 97.50 144 LEU A C 1
ATOM 1191 O O . LEU A 1 144 ? -0.903 2.938 6.403 1.00 97.50 144 LEU A O 1
ATOM 1195 N N . HIS A 1 145 ? -0.515 1.069 7.567 1.00 97.31 145 HIS A N 1
ATOM 1196 C CA . HIS A 1 145 ? 0.716 0.718 6.847 1.00 97.31 145 HIS A CA 1
ATOM 1197 C C . HIS A 1 145 ? 0.469 0.475 5.351 1.00 97.31 145 HIS A C 1
ATOM 1199 O O . HIS A 1 145 ? 1.193 1.016 4.511 1.00 97.31 145 HIS A O 1
ATOM 1205 N N . GLU A 1 146 ? -0.556 -0.306 4.999 1.00 97.62 146 GLU A N 1
ATOM 1206 C CA . GLU A 1 146 ? -0.918 -0.536 3.596 1.00 97.62 146 GLU A CA 1
ATOM 1207 C C . GLU A 1 146 ? -1.443 0.744 2.920 1.00 97.62 146 GLU A C 1
ATOM 1209 O O . GLU A 1 146 ? -1.167 0.972 1.742 1.00 97.62 146 GLU A O 1
ATOM 1214 N N . MET A 1 147 ? -2.104 1.642 3.657 1.00 98.31 147 MET A N 1
ATOM 1215 C CA . MET A 1 147 ? -2.519 2.956 3.149 1.00 98.31 147 MET A CA 1
ATOM 1216 C C . MET A 1 147 ? -1.334 3.883 2.862 1.00 98.31 147 MET A C 1
ATOM 1218 O O . MET A 1 147 ? -1.389 4.665 1.916 1.00 98.31 147 MET A O 1
ATOM 1222 N N . VAL A 1 148 ? -0.216 3.773 3.590 1.00 98.00 148 VAL A N 1
ATOM 1223 C CA . VAL A 1 148 ? 1.021 4.480 3.207 1.00 98.00 148 VAL A CA 1
ATOM 1224 C C . VAL A 1 148 ? 1.547 3.965 1.864 1.00 98.00 148 VAL A C 1
ATOM 1226 O O . VAL A 1 148 ? 2.007 4.760 1.041 1.00 98.00 148 VAL A O 1
ATOM 1229 N N . HIS A 1 149 ? 1.451 2.659 1.594 1.00 97.50 149 HIS A N 1
ATOM 1230 C CA . HIS A 1 149 ? 1.757 2.129 0.262 1.00 97.50 149 HIS A CA 1
ATOM 1231 C C . HIS A 1 149 ? 0.762 2.618 -0.797 1.00 97.50 149 HIS A C 1
ATOM 1233 O O . HIS A 1 149 ? 1.182 2.933 -1.912 1.00 97.50 149 HIS A O 1
ATOM 1239 N N . GLN A 1 150 ? -0.528 2.723 -0.462 1.00 98.12 150 GLN A N 1
ATOM 1240 C CA . GLN A 1 150 ? -1.543 3.266 -1.367 1.00 98.12 150 GLN A CA 1
ATOM 1241 C C . GLN A 1 150 ? -1.220 4.717 -1.722 1.00 98.12 150 GLN A C 1
ATOM 1243 O O . GLN A 1 150 ? -1.161 5.059 -2.899 1.00 98.12 150 GLN A O 1
ATOM 1248 N N . TRP A 1 151 ? -0.906 5.540 -0.722 1.00 98.12 151 TRP A N 1
ATOM 1249 C CA . TRP A 1 151 ? -0.463 6.916 -0.913 1.00 98.12 151 TRP A CA 1
ATOM 1250 C C . TRP A 1 151 ? 0.746 7.007 -1.849 1.00 98.12 151 TRP A C 1
ATOM 1252 O O . TRP A 1 151 ? 0.751 7.844 -2.750 1.00 98.12 151 TRP A O 1
ATOM 1262 N N . GLN A 1 152 ? 1.752 6.133 -1.699 1.00 96.81 152 GLN A N 1
ATOM 1263 C CA . GLN A 1 152 ? 2.878 6.097 -2.639 1.00 96.81 152 GLN A CA 1
ATOM 1264 C C . GLN A 1 152 ? 2.402 5.827 -4.069 1.00 96.81 152 GLN A C 1
ATOM 1266 O O . GLN A 1 152 ? 2.795 6.541 -4.985 1.00 96.81 152 GLN A O 1
ATOM 1271 N N . ALA A 1 153 ? 1.546 4.822 -4.255 1.00 95.50 153 ALA A N 1
ATOM 1272 C CA . ALA A 1 153 ? 1.040 4.443 -5.568 1.00 95.50 153 ALA A CA 1
ATOM 1273 C C . ALA A 1 153 ? 0.226 5.570 -6.232 1.00 95.50 153 ALA A C 1
ATOM 1275 O O . ALA A 1 153 ? 0.459 5.892 -7.395 1.00 95.50 153 ALA A O 1
ATOM 1276 N N . GLU A 1 154 ? -0.688 6.206 -5.498 1.00 97.00 154 GLU A N 1
ATOM 1277 C CA . GLU A 1 154 ? -1.559 7.266 -6.031 1.00 97.00 154 GLU A CA 1
ATOM 1278 C C . GLU A 1 154 ? -0.818 8.575 -6.304 1.00 97.00 154 GLU A C 1
ATOM 1280 O O . GLU A 1 154 ? -1.170 9.305 -7.227 1.00 97.00 154 GLU A O 1
ATOM 1285 N N . THR A 1 155 ? 0.259 8.846 -5.564 1.00 95.94 155 THR A N 1
ATOM 1286 C CA . THR A 1 155 ? 1.134 10.005 -5.805 1.00 95.94 155 THR A CA 1
ATOM 1287 C C . THR A 1 155 ? 2.237 9.736 -6.833 1.00 95.94 155 THR A C 1
ATOM 1289 O O . THR A 1 155 ? 3.091 10.592 -7.062 1.00 95.94 155 THR A O 1
ATOM 1292 N N . GLY A 1 156 ? 2.248 8.555 -7.463 1.00 92.38 156 GLY A N 1
ATOM 1293 C CA . GLY A 1 156 ? 3.250 8.177 -8.463 1.00 92.38 156 GLY A CA 1
ATOM 1294 C C . GLY A 1 156 ? 4.648 7.918 -7.886 1.00 92.38 156 GLY A C 1
ATOM 1295 O O . GLY A 1 156 ? 5.633 7.873 -8.625 1.00 92.38 156 GLY A O 1
ATOM 1296 N N . LEU A 1 157 ? 4.761 7.746 -6.569 1.00 91.44 157 LEU A N 1
ATOM 1297 C CA . LEU A 1 157 ? 6.001 7.374 -5.901 1.00 91.44 157 LEU A CA 1
ATOM 1298 C C . LEU A 1 157 ? 6.270 5.872 -6.040 1.00 91.44 157 LEU A C 1
ATOM 1300 O O . LEU A 1 157 ? 5.377 5.032 -6.148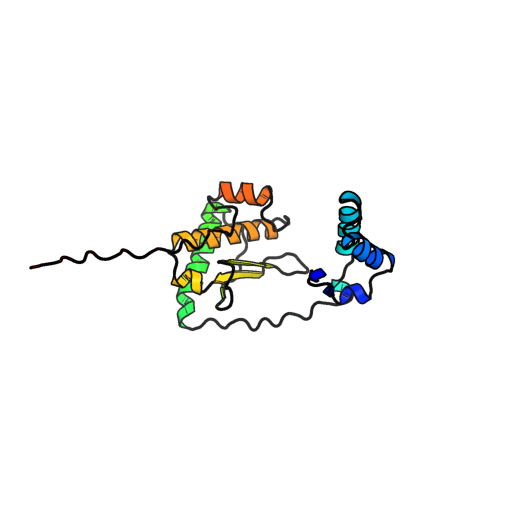 1.00 91.44 157 LEU A O 1
ATOM 1304 N N . ARG A 1 158 ? 7.552 5.507 -5.962 1.00 88.81 158 ARG A N 1
ATOM 1305 C CA . ARG A 1 158 ? 7.963 4.103 -5.898 1.00 88.81 158 ARG A CA 1
ATOM 1306 C C . ARG A 1 158 ? 7.416 3.446 -4.627 1.00 88.81 158 ARG A C 1
ATOM 1308 O O . ARG A 1 158 ? 7.657 3.937 -3.527 1.00 88.81 158 ARG A O 1
ATOM 1315 N N . ILE A 1 159 ? 6.759 2.298 -4.791 1.00 90.19 159 ILE A N 1
ATOM 1316 C CA . ILE A 1 159 ? 6.241 1.480 -3.688 1.00 90.19 159 ILE A CA 1
ATOM 1317 C C . ILE A 1 159 ? 7.391 0.668 -3.083 1.00 90.19 159 ILE A C 1
ATOM 1319 O O . ILE A 1 159 ? 7.826 -0.348 -3.630 1.00 90.19 159 ILE A O 1
ATOM 1323 N N . ASP A 1 160 ? 7.914 1.141 -1.959 1.00 88.75 160 ASP A N 1
ATOM 1324 C CA . ASP A 1 160 ? 8.922 0.473 -1.136 1.00 88.75 160 ASP A CA 1
ATOM 1325 C C . ASP A 1 160 ? 8.951 1.081 0.275 1.00 88.75 160 ASP A C 1
ATOM 1327 O O . ASP A 1 160 ? 8.297 2.083 0.538 1.00 88.75 160 ASP A O 1
ATOM 1331 N N . HIS A 1 161 ? 9.738 0.507 1.190 1.00 93.06 161 HIS A N 1
ATOM 1332 C CA . HIS A 1 161 ? 9.954 1.046 2.544 1.00 93.06 161 HIS A CA 1
ATOM 1333 C C . HIS A 1 161 ? 11.108 2.063 2.609 1.00 93.06 161 HIS A C 1
ATOM 1335 O O . HIS A 1 161 ? 11.860 2.109 3.590 1.00 93.06 161 HIS A O 1
ATOM 1341 N N . GLY A 1 162 ? 11.313 2.839 1.542 1.00 90.38 162 GLY A N 1
ATOM 1342 C CA . GLY A 1 162 ? 12.375 3.828 1.377 1.00 90.38 162 GLY A CA 1
ATOM 1343 C C . GLY A 1 162 ? 12.227 5.066 2.265 1.00 90.38 162 GLY A C 1
ATOM 1344 O O . GLY A 1 162 ? 11.525 5.072 3.274 1.00 90.38 162 GLY A O 1
ATOM 1345 N N . ARG A 1 163 ? 12.945 6.145 1.928 1.00 93.06 163 ARG A N 1
ATOM 1346 C CA . ARG A 1 163 ? 12.932 7.383 2.732 1.00 93.06 163 ARG A CA 1
ATOM 1347 C C . ARG A 1 163 ? 11.527 7.989 2.819 1.00 93.06 163 ARG A C 1
ATOM 1349 O O . ARG A 1 163 ? 11.107 8.323 3.921 1.00 93.06 163 ARG A O 1
ATOM 1356 N N . THR A 1 164 ? 10.835 8.097 1.685 1.00 93.69 164 THR A N 1
ATOM 1357 C CA . THR A 1 164 ? 9.484 8.675 1.580 1.00 93.69 164 THR A CA 1
ATOM 1358 C C . THR A 1 164 ? 8.475 7.880 2.397 1.00 93.69 164 THR A C 1
ATOM 1360 O O . THR A 1 164 ? 7.775 8.463 3.217 1.00 93.69 164 THR A O 1
ATOM 1363 N N . PHE A 1 165 ? 8.493 6.547 2.285 1.00 94.94 165 PHE A N 1
ATOM 1364 C CA . PHE A 1 165 ? 7.683 5.676 3.136 1.00 94.94 165 PHE A CA 1
ATOM 1365 C C . PHE A 1 165 ? 7.963 5.923 4.609 1.00 94.94 165 PHE A C 1
ATOM 1367 O O . PHE A 1 165 ? 7.051 6.172 5.378 1.00 94.94 165 PHE A O 1
ATOM 1374 N N . ARG A 1 166 ? 9.233 5.871 5.027 1.00 94.81 166 ARG A N 1
ATOM 1375 C CA . ARG A 1 166 ? 9.597 6.020 6.444 1.00 94.81 166 ARG A CA 1
ATOM 1376 C C . ARG A 1 166 ? 9.197 7.370 7.017 1.00 94.81 166 ARG A C 1
ATOM 1378 O O . ARG A 1 166 ? 8.962 7.451 8.217 1.00 94.81 166 ARG A O 1
ATOM 1385 N N . GLN A 1 167 ? 9.216 8.414 6.197 1.00 95.31 167 GLN A N 1
ATOM 1386 C CA . GLN A 1 167 ? 8.752 9.732 6.591 1.00 95.31 167 GLN A CA 1
ATOM 1387 C C . GLN A 1 167 ? 7.236 9.721 6.787 1.00 95.31 167 GLN A C 1
ATOM 1389 O O . GLN A 1 167 ? 6.792 9.981 7.900 1.00 95.31 167 GLN A O 1
ATOM 1394 N N . LYS A 1 168 ? 6.464 9.323 5.768 1.00 96.19 168 LYS A N 1
ATOM 1395 C CA . LYS A 1 168 ? 5.000 9.268 5.869 1.00 96.19 168 LYS A CA 1
ATOM 1396 C C . LYS A 1 168 ? 4.536 8.322 6.981 1.00 96.19 168 LYS A C 1
ATOM 1398 O O . LYS A 1 168 ? 3.661 8.674 7.752 1.00 96.19 168 LYS A O 1
ATOM 1403 N N . ALA A 1 169 ? 5.182 7.169 7.132 1.00 94.75 169 ALA A N 1
ATOM 1404 C CA . ALA A 1 169 ? 4.917 6.216 8.203 1.00 94.75 169 ALA A CA 1
ATOM 1405 C C . ALA A 1 169 ? 5.070 6.849 9.594 1.00 94.75 169 ALA A C 1
ATOM 1407 O O . ALA A 1 169 ? 4.214 6.661 10.446 1.00 94.75 169 ALA A O 1
ATOM 1408 N N . ARG A 1 170 ? 6.121 7.654 9.807 1.00 95.50 170 ARG A N 1
ATOM 1409 C CA . ARG A 1 170 ? 6.301 8.410 11.055 1.00 95.50 170 ARG A CA 1
ATOM 1410 C C . ARG A 1 170 ? 5.236 9.487 11.241 1.00 95.50 170 ARG A C 1
ATOM 1412 O O . ARG A 1 170 ? 4.749 9.632 12.352 1.00 95.50 170 ARG A O 1
ATOM 1419 N N . GLU A 1 171 ? 4.878 10.206 10.177 1.00 94.75 171 GLU A N 1
ATOM 1420 C CA . GLU A 1 171 ? 3.820 11.229 10.210 1.00 94.75 171 GLU A CA 1
ATOM 1421 C C . GLU A 1 171 ? 2.467 10.638 10.630 1.00 94.75 171 GLU A C 1
ATOM 1423 O O . GLU A 1 171 ? 1.745 11.264 11.397 1.00 94.75 171 GLU A O 1
ATOM 1428 N N . VAL A 1 172 ? 2.140 9.427 10.168 1.00 93.81 172 VAL A N 1
ATOM 1429 C CA . VAL A 1 172 ? 0.861 8.761 10.473 1.00 93.81 172 VAL A CA 1
ATOM 1430 C C . VAL A 1 172 ? 0.948 7.780 11.651 1.00 93.81 172 VAL A C 1
ATOM 1432 O O . VAL A 1 172 ? -0.014 7.089 11.944 1.00 93.81 172 VAL A O 1
ATOM 1435 N N . GLY A 1 173 ? 2.091 7.690 12.338 1.00 91.38 173 GLY A N 1
ATOM 1436 C CA . GLY A 1 173 ? 2.242 6.850 13.533 1.00 91.38 173 GLY A CA 1
ATOM 1437 C C . GLY A 1 173 ? 2.402 5.341 13.286 1.00 91.38 173 GLY A C 1
ATOM 1438 O O . GLY A 1 173 ? 2.278 4.559 14.226 1.00 91.38 173 GLY A O 1
ATOM 1439 N N . VAL A 1 174 ? 2.732 4.899 12.066 1.00 90.31 174 VAL A N 1
ATOM 1440 C CA . VAL A 1 174 ? 2.989 3.478 11.763 1.00 90.31 174 VAL A CA 1
ATOM 1441 C C . VAL A 1 174 ? 4.470 3.134 11.690 1.00 90.31 174 VAL A C 1
ATOM 1443 O O . VAL A 1 174 ? 5.336 3.927 11.313 1.00 90.31 174 VAL A O 1
ATOM 1446 N N . LEU A 1 175 ? 4.784 1.881 12.022 1.00 83.56 175 LEU A N 1
ATOM 1447 C CA . LEU A 1 175 ? 6.149 1.381 11.939 1.00 83.56 175 LEU A CA 1
ATOM 1448 C C . LEU A 1 175 ? 6.494 1.070 10.476 1.00 83.56 175 LEU A C 1
ATOM 1450 O O . LEU A 1 175 ? 5.718 0.410 9.780 1.00 83.56 175 LEU A O 1
ATOM 1454 N N . PRO A 1 176 ? 7.693 1.454 10.005 1.00 72.06 176 PRO A N 1
ATOM 1455 C CA . PRO A 1 176 ? 8.103 1.224 8.627 1.00 72.06 176 PRO A CA 1
ATOM 1456 C C . PRO A 1 176 ? 8.518 -0.209 8.304 1.00 72.06 176 PRO A C 1
ATOM 1458 O O . PRO A 1 176 ? 8.957 -0.488 7.191 1.00 72.06 176 PRO A O 1
ATOM 1461 N N . ALA A 1 177 ? 8.399 -1.121 9.263 1.00 61.41 177 ALA A N 1
ATOM 1462 C CA . ALA A 1 177 ? 8.683 -2.525 9.065 1.00 61.41 177 ALA A CA 1
ATOM 1463 C C . ALA A 1 177 ? 7.405 -3.340 9.265 1.00 61.41 177 ALA A C 1
ATOM 1465 O O . ALA A 1 177 ? 6.920 -3.462 10.385 1.00 61.41 177 ALA A O 1
ATOM 1466 N N . ALA A 1 178 ? 6.950 -4.015 8.208 1.00 50.03 178 ALA A N 1
ATOM 1467 C CA . ALA A 1 178 ? 6.008 -5.135 8.293 1.00 50.03 178 ALA A CA 1
ATOM 1468 C C . ALA A 1 178 ? 6.683 -6.398 8.885 1.00 50.03 178 ALA A C 1
ATOM 1470 O O . ALA A 1 178 ? 6.587 -7.504 8.349 1.00 50.03 178 ALA A O 1
ATOM 1471 N N . LYS A 1 179 ? 7.470 -6.228 9.951 1.00 36.25 179 LYS A N 1
ATOM 1472 C CA . LYS A 1 179 ? 8.121 -7.302 10.700 1.00 36.25 179 LYS A CA 1
ATOM 1473 C C . LYS A 1 179 ? 8.032 -6.976 12.183 1.00 36.25 179 LYS A C 1
ATOM 1475 O O . LYS A 1 179 ? 8.821 -6.178 12.681 1.00 36.25 179 LYS A O 1
ATOM 1480 N N . ARG A 1 180 ? 7.170 -7.690 12.899 1.00 38.09 180 ARG A N 1
ATOM 1481 C CA . ARG A 1 180 ? 7.473 -8.059 14.280 1.00 38.09 180 ARG A CA 1
ATOM 1482 C C . ARG A 1 180 ? 7.552 -9.571 14.396 1.00 38.09 180 ARG A C 1
ATOM 1484 O O . ARG A 1 180 ? 6.763 -10.309 13.807 1.00 38.09 180 ARG A O 1
ATOM 1491 N N . SER A 1 181 ? 8.612 -9.991 15.078 1.00 31.61 181 SER A N 1
ATOM 1492 C CA . SER A 1 181 ? 8.863 -11.340 15.557 1.00 31.61 181 SER A CA 1
ATOM 1493 C C . SER A 1 181 ? 7.612 -11.883 16.227 1.00 31.61 181 SER A C 1
ATOM 1495 O O . SER A 1 181 ? 7.016 -11.208 17.060 1.00 31.61 181 SER A O 1
ATOM 1497 N N . VAL A 1 182 ? 7.245 -13.110 15.872 1.00 30.38 182 VAL A N 1
ATOM 1498 C CA . VAL A 1 182 ? 6.310 -13.909 16.657 1.00 30.38 182 VAL A CA 1
ATOM 1499 C C . VAL A 1 182 ? 6.959 -14.093 18.025 1.00 30.38 182 VAL A C 1
ATOM 1501 O O . VAL A 1 182 ? 7.806 -14.969 18.189 1.00 30.38 182 VAL A O 1
ATOM 1504 N N . SER A 1 183 ? 6.629 -13.235 18.986 1.00 27.19 183 SER A N 1
ATOM 1505 C CA . SER A 1 183 ? 6.864 -13.534 20.390 1.00 27.19 183 SER A CA 1
ATOM 1506 C C . SER A 1 183 ? 6.041 -14.787 20.666 1.00 27.19 183 SER A C 1
ATOM 1508 O O . SER A 1 183 ? 4.812 -14.754 20.606 1.00 27.19 183 SER A O 1
ATOM 1510 N N . ARG A 1 184 ? 6.705 -15.927 20.876 1.00 30.25 184 ARG A N 1
ATOM 1511 C CA . ARG A 1 184 ? 6.062 -17.036 21.576 1.00 30.25 184 ARG A CA 1
ATOM 1512 C C . ARG A 1 184 ? 5.705 -16.480 22.950 1.00 30.25 184 ARG A C 1
ATOM 1514 O O . ARG A 1 184 ? 6.602 -16.145 23.712 1.00 30.25 184 ARG A O 1
ATOM 1521 N N . ALA A 1 185 ? 4.417 -16.307 23.214 1.00 31.86 185 ALA A N 1
ATOM 1522 C CA . ALA A 1 185 ? 3.950 -16.222 24.581 1.00 31.86 185 ALA A CA 1
ATOM 1523 C C . ALA A 1 185 ? 4.195 -17.606 25.192 1.00 31.86 185 ALA A C 1
ATOM 1525 O O . ALA A 1 185 ? 3.504 -18.565 24.841 1.00 31.86 185 ALA A O 1
ATOM 1526 N N . ASP A 1 186 ? 5.236 -17.717 26.015 1.00 35.19 186 ASP A N 1
ATOM 1527 C CA . ASP A 1 186 ? 5.309 -18.774 27.012 1.00 35.19 186 ASP A CA 1
ATOM 1528 C C . ASP A 1 186 ? 4.120 -18.574 27.955 1.00 35.19 186 ASP A C 1
ATOM 1530 O O . ASP A 1 186 ? 3.893 -17.482 28.482 1.00 35.19 186 ASP A O 1
ATOM 1534 N N . GLY A 1 187 ? 3.298 -19.615 28.068 1.00 30.03 187 GLY A N 1
ATOM 1535 C CA . GLY A 1 187 ? 2.175 -19.638 28.994 1.00 30.03 187 GLY A CA 1
ATOM 1536 C C . GLY A 1 187 ? 2.664 -19.641 30.445 1.00 30.03 187 GLY A C 1
ATOM 1537 O O . GLY A 1 187 ? 3.785 -20.077 30.716 1.00 30.03 187 GLY A O 1
ATOM 1538 N N . PRO A 1 188 ? 1.837 -19.177 31.394 1.00 35.72 188 PRO A N 1
ATOM 1539 C CA . PRO A 1 188 ? 2.193 -19.217 32.801 1.00 35.72 188 PRO A CA 1
ATOM 1540 C C . PRO A 1 188 ? 2.274 -20.679 33.261 1.00 35.72 188 PRO A C 1
ATOM 1542 O O . PRO A 1 188 ? 1.314 -21.439 33.129 1.00 35.72 188 PRO A O 1
ATOM 1545 N N . LEU A 1 189 ? 3.431 -21.068 33.803 1.00 37.25 189 LEU A N 1
ATOM 1546 C CA . LEU A 1 189 ? 3.560 -22.264 34.629 1.00 37.25 189 LEU A CA 1
ATOM 1547 C C . LEU A 1 189 ? 2.696 -22.049 35.872 1.00 37.25 189 LEU A C 1
ATOM 1549 O O . LEU A 1 189 ? 2.985 -21.190 36.704 1.00 37.25 189 LEU A O 1
ATOM 1553 N N . GLY A 1 190 ? 1.599 -22.800 35.934 1.00 32.78 190 GLY A N 1
ATOM 1554 C CA . GLY A 1 190 ? 0.709 -22.850 37.079 1.00 32.78 190 GLY A CA 1
ATOM 1555 C C . GLY A 1 190 ? 1.452 -23.294 38.334 1.00 32.78 190 GLY A C 1
ATOM 1556 O O . GLY A 1 190 ? 2.209 -24.263 38.331 1.00 32.78 190 GLY A O 1
ATOM 1557 N N . SER A 1 191 ? 1.192 -22.553 39.401 1.00 37.00 191 SER A N 1
ATOM 1558 C CA . SER A 1 191 ? 1.427 -22.909 40.790 1.00 37.00 191 SER A CA 1
ATOM 1559 C C . SER A 1 191 ? 0.782 -24.258 41.121 1.00 37.00 191 SER A C 1
ATOM 1561 O O . SER A 1 191 ? -0.442 -24.381 41.100 1.00 37.00 191 SER A O 1
ATOM 1563 N N . GLY A 1 192 ? 1.607 -25.253 41.439 1.00 33.22 192 GLY A N 1
ATOM 1564 C CA . GLY A 1 192 ? 1.189 -26.453 42.155 1.00 33.22 192 GLY A CA 1
ATOM 1565 C C . GLY A 1 192 ? 1.504 -26.282 43.636 1.00 33.22 192 GLY A C 1
ATOM 1566 O O . GLY A 1 192 ? 2.664 -26.379 44.029 1.00 33.22 192 GLY A O 1
ATOM 1567 N N . GLU A 1 193 ? 0.474 -26.001 44.433 1.00 35.00 193 GLU A N 1
ATOM 1568 C CA . GLU A 1 193 ? 0.467 -26.252 45.873 1.00 35.00 193 GLU A CA 1
ATOM 1569 C C . GLU A 1 193 ? 0.724 -27.745 46.123 1.00 35.00 193 GLU A C 1
ATOM 1571 O O . GLU A 1 193 ? 0.008 -28.597 45.597 1.00 35.00 193 GLU A O 1
ATOM 1576 N N . ALA A 1 194 ? 1.726 -28.060 46.944 1.00 35.75 194 ALA A N 1
ATOM 1577 C CA . ALA A 1 194 ? 1.848 -29.358 47.589 1.00 35.75 194 ALA A CA 1
ATOM 1578 C C . ALA A 1 194 ? 1.308 -29.216 49.015 1.00 35.75 194 ALA A C 1
ATOM 1580 O O . ALA A 1 194 ? 1.881 -28.516 49.850 1.00 35.75 194 ALA A O 1
ATOM 1581 N N . THR A 1 195 ? 0.164 -29.846 49.251 1.00 41.66 195 THR A N 1
ATOM 1582 C CA . THR A 1 195 ? -0.384 -30.135 50.574 1.00 41.66 195 THR A CA 1
ATOM 1583 C C . THR A 1 195 ? 0.068 -31.534 50.996 1.00 41.66 195 THR A C 1
ATOM 1585 O O . THR A 1 195 ? 0.028 -32.449 50.175 1.00 41.66 195 THR A O 1
ATOM 1588 N N . ALA A 1 196 ? 0.412 -31.643 52.286 1.00 38.53 196 ALA A N 1
ATOM 1589 C CA . ALA A 1 196 ? 0.736 -32.836 53.086 1.00 38.53 196 ALA A CA 1
ATOM 1590 C C . ALA A 1 196 ? 2.094 -33.518 52.838 1.00 38.53 196 ALA A C 1
ATOM 1592 O O . ALA A 1 196 ? 2.306 -34.118 51.763 1.00 38.53 196 ALA A O 1
#

Radius of gyration: 22.01 Å; Cα contacts (8 Å, |Δi|>4): 201; chains: 1; bounding box: 54×47×81 Å

Secondary structure (DSSP, 8-state):
-EEEETTEEEE-GGGGG--HHHHHHHHHHH-TTS-HHHHHHHHHHHHSS-HHHHSPPPP------PPPGGGHHHHHHHHHHHHHHHHHHHTT-SPP--EEEESS--S-SEEEEE-TTT--EEEEEEEHHHHTTS-HHHHHHHHHHHHHHHHHHHTT---SSSHHHHHHHHHTT--S-S-------PPP--------

Mean predicted aligned error: 13.6 Å

Sequence (196 aa):
MLSFNKRVLRIHRGYAFASDRVLRAIIRFLNPRVPRALRRLAEREFLDFPVYEFAPSRPRVERRERARPGDLVLLHQLSSLHQQLNGQHFGGTLGEIPIRLSARMKRRLGELAVDIKTGRPIEIALSRRHLARHPWDEIEHTVLHEMVHQWQAETGLRIDHGRTFRQKAREVGVLPAAKRSVSRADGPLGSGEATA

Foldseek 3Di:
DWDADPNDIDDQPLCVVPDPLLVVLVVLLPDPPHDPVSNVVSVVSNVPRPSCVRPPDDPPPPPQPPQDPVCPVVQVVLQVLLQVLCCVQVVSPFDREGEGEDQPPDPFQKAFDADPPQLATHYIYGYPVCVVPDDPVVVSLVSVLNVLQSVCSVVVHDRDLDPSSCVSCVSSVHDSDSDDDPPPPDDDDDDDDDDD

pLDDT: mean 82.78, std 19.11, range [27.19, 98.5]